Protein AF-A0A4D4K8S5-F1 (afdb_monomer)

Nearest PDB structures (foldseek):
  2q5h-assembly1_A  TM=6.826E-01  e=2.004E-03  Homo sapiens
  2q5i-assembly1_A-2  TM=6.338E-01  e=2.265E-03  Homo sapiens
  4kr3-assembly1_A-2  TM=6.962E-01  e=6.027E-03  Homo sapiens
  2pmf-assembly1_A  TM=6.744E-01  e=9.248E-03  Homo sapiens
  8b0j-assembly1_A  TM=2.816E-01  e=6.836E+00  Escherichia coli K-12

InterPro domains:
  IPR053832 Domain of unknown function DUF6924 [PF21962] (3-68)
  IPR053832 Domain of unknown function DUF6924 [PF21962] (95-225)

Radius of gyration: 17.65 Å; Cα contacts (8 Å, |Δi|>4): 467; chains: 1; bounding box: 50×39×48 Å

Sequence (235 aa):
MPPVVVLADISVVYGGDGPLLVDLAVMPGRGVRVPPARLGEILAALLSGALAFEDLVRNMDVYGMYQGDGGRPAFPTPTVPPLRSFPALPSTDVALLVRTSFDDEDGWRALLDELGGADEDSWVGADLDPDEIDPEHYPLTALVVDDRAFEGLGPGQVPVLVPPTEHTTLVALADARTFAEPGRPLTVVDLYDTPGQSAVLPCRQVGSMACNLEISNMDFHEFVAVEGTVPWWEG

pLDDT: mean 90.56, std 8.38, range [56.19, 98.5]

Foldseek 3Di:
DQQWDWDCDPCNVVVHFAIWIAGPHQQGQFIATEHNVCVVVVSVCCVVVVDPVLQQQQQADLLSYRVDDNFHFPDGFDSDDDPADAAADDADQAEAEEEQDDPDPVLVQVLCVVLVHADPQQWGPPDDDPVPADPLQGHGTHRYHPDNSNHRPGLSNNQVRHDPPHDYQKYWYQHPCLSVDPLSWIWIAGNPRRGSTTATGSNSCVNVVRVCRSVVVDDSSLRGDHPPDDRPSVD

Solvent-accessible surface area (backbone atoms only — not comparable to full-atom values): 12920 Å² total; per-residue (Å²): 130,73,58,56,48,82,42,81,48,70,47,41,74,75,70,55,54,42,41,36,35,28,32,59,66,88,40,37,46,20,36,32,24,34,52,66,94,46,44,70,61,51,51,53,29,46,77,70,63,78,36,57,72,53,58,40,55,70,42,24,17,36,76,32,23,39,73,49,86,71,44,47,40,58,59,66,54,73,73,76,77,74,100,69,85,66,75,69,50,80,72,42,66,52,35,35,40,33,39,21,45,84,88,47,66,68,50,49,54,53,51,37,53,74,43,71,32,62,52,98,86,35,28,23,42,79,83,68,55,79,92,72,60,44,87,92,44,28,68,41,50,23,46,55,40,88,44,79,74,39,53,70,66,52,50,35,55,47,42,62,26,54,43,94,86,35,70,33,59,39,39,34,34,37,38,66,55,24,67,72,40,86,64,35,32,25,41,33,20,36,53,67,90,32,17,15,40,46,28,74,31,47,46,64,50,45,11,42,51,52,54,29,51,76,71,66,75,49,62,77,42,81,62,34,45,42,57,97,58,82,51,77,92,78,110

Structure (mmCIF, N/CA/C/O backbone):
data_AF-A0A4D4K8S5-F1
#
_entry.id   AF-A0A4D4K8S5-F1
#
loop_
_atom_site.group_PDB
_atom_site.id
_atom_site.type_symbol
_atom_site.label_atom_id
_atom_site.label_alt_id
_atom_site.label_comp_id
_atom_site.label_asym_id
_atom_site.label_entity_id
_atom_site.label_seq_id
_atom_site.pdbx_PDB_ins_code
_atom_site.Cartn_x
_atom_site.Cartn_y
_atom_site.Cartn_z
_atom_site.occupancy
_atom_site.B_iso_or_equiv
_atom_site.auth_seq_id
_atom_site.auth_comp_id
_atom_site.auth_asym_id
_atom_site.auth_atom_id
_atom_site.pdbx_PDB_model_num
ATOM 1 N N . MET A 1 1 ? -12.985 -17.008 15.621 1.00 57.00 1 MET A N 1
ATOM 2 C CA . MET A 1 1 ? -11.799 -16.132 15.738 1.00 57.00 1 MET A CA 1
ATOM 3 C C . MET A 1 1 ? -12.292 -14.696 15.793 1.00 57.00 1 MET A C 1
ATOM 5 O O . MET A 1 1 ? -13.343 -14.454 15.205 1.00 57.00 1 MET A O 1
ATOM 9 N N . PRO A 1 2 ? -11.635 -13.788 16.532 1.00 69.75 2 PRO A N 1
ATOM 10 C CA . PRO A 1 2 ? -11.999 -12.375 16.485 1.00 69.75 2 PRO A CA 1
ATOM 11 C C . PRO A 1 2 ? -11.821 -11.850 15.048 1.00 69.7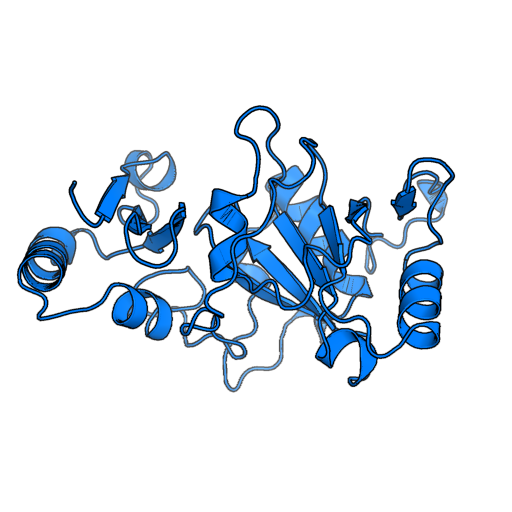5 2 PRO A C 1
ATOM 13 O O . PRO A 1 2 ? -10.859 -12.246 14.393 1.00 69.75 2 PRO A O 1
ATOM 16 N N . PRO A 1 3 ? -12.739 -11.012 14.537 1.00 87.06 3 PRO A N 1
ATOM 17 C CA . PRO A 1 3 ? -12.657 -10.492 13.168 1.00 87.06 3 PRO A CA 1
ATOM 18 C C . PRO A 1 3 ? -11.580 -9.408 13.001 1.00 87.06 3 PRO A C 1
ATOM 20 O O . PRO A 1 3 ? -11.284 -9.010 11.882 1.00 87.06 3 PRO A O 1
ATOM 23 N N . VAL A 1 4 ? -11.013 -8.927 14.110 1.00 93.88 4 VAL A N 1
ATOM 24 C CA . VAL A 1 4 ? -10.063 -7.816 14.167 1.00 93.88 4 VAL A CA 1
ATOM 25 C C . VAL A 1 4 ? -9.073 -8.042 15.310 1.00 93.88 4 VAL A C 1
ATOM 27 O O . VAL A 1 4 ? -9.444 -8.604 16.347 1.00 93.88 4 VAL A O 1
ATOM 30 N N . VAL A 1 5 ? -7.834 -7.585 15.144 1.00 94.44 5 VAL A N 1
ATOM 31 C CA . VAL A 1 5 ? -6.862 -7.429 16.237 1.00 94.44 5 VAL A CA 1
ATOM 32 C C . VAL A 1 5 ? -6.555 -5.950 16.456 1.00 94.44 5 VAL A C 1
ATOM 34 O O . VAL A 1 5 ? -6.594 -5.159 15.5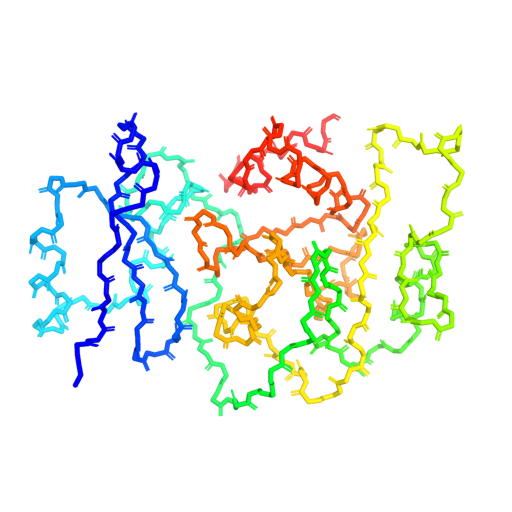19 1.00 94.44 5 VAL A O 1
ATOM 37 N N . VAL A 1 6 ? -6.287 -5.582 17.709 1.00 95.56 6 VAL A N 1
ATOM 38 C CA . VAL A 1 6 ? -5.863 -4.235 18.107 1.00 95.56 6 VAL A CA 1
ATOM 39 C C . VAL A 1 6 ? -4.376 -4.287 18.420 1.00 95.56 6 VAL A C 1
ATOM 41 O O . VAL A 1 6 ? -3.965 -5.071 19.279 1.00 95.56 6 VAL A O 1
ATOM 44 N N . LEU A 1 7 ? -3.588 -3.451 17.758 1.00 92.81 7 LEU A N 1
ATOM 45 C CA . LEU A 1 7 ? -2.157 -3.319 17.989 1.00 92.81 7 LEU A CA 1
ATOM 46 C C . LEU A 1 7 ? -1.867 -1.971 18.660 1.00 92.81 7 LEU A C 1
ATOM 48 O O . LEU A 1 7 ? -2.314 -0.917 18.208 1.00 92.81 7 LEU A O 1
ATOM 52 N N . ALA A 1 8 ? -1.133 -2.034 19.770 1.00 89.12 8 ALA A N 1
ATOM 53 C CA . ALA A 1 8 ? -0.498 -0.883 20.400 1.00 89.12 8 ALA A CA 1
ATOM 54 C C . ALA A 1 8 ? 0.987 -0.942 20.040 1.00 89.12 8 ALA A C 1
ATOM 56 O O . ALA A 1 8 ? 1.762 -1.645 20.689 1.00 89.12 8 ALA A O 1
ATOM 57 N N . ASP A 1 9 ? 1.337 -0.292 18.939 1.00 85.81 9 ASP A N 1
ATOM 58 C CA . ASP A 1 9 ? 2.678 -0.286 18.369 1.00 85.81 9 ASP A CA 1
ATOM 59 C C . ASP A 1 9 ? 3.502 0.916 18.848 1.00 85.81 9 ASP A C 1
ATOM 61 O O . ASP A 1 9 ? 3.134 1.616 19.796 1.00 85.81 9 ASP A O 1
ATOM 65 N N . ILE A 1 10 ? 4.661 1.118 18.220 1.00 79.38 10 ILE A N 1
ATOM 66 C CA . ILE A 1 10 ? 5.613 2.160 18.596 1.00 79.38 10 ILE A CA 1
ATOM 67 C C . ILE A 1 10 ? 4.978 3.556 18.565 1.00 79.38 10 ILE A C 1
ATOM 69 O O . ILE A 1 10 ? 5.177 4.323 19.508 1.00 79.38 10 ILE A O 1
ATOM 73 N N . SER A 1 11 ? 4.136 3.843 17.568 1.00 77.81 11 SER A N 1
ATOM 74 C CA . SER A 1 11 ? 3.420 5.115 17.451 1.00 77.81 11 SER A CA 1
ATOM 75 C C . SER A 1 11 ? 2.550 5.361 18.682 1.00 77.81 11 SER A C 1
ATOM 77 O O . SER A 1 11 ? 2.689 6.394 19.333 1.00 77.81 11 SER A O 1
ATOM 79 N N . VAL A 1 12 ? 1.758 4.373 19.116 1.00 82.12 12 VAL A N 1
ATOM 80 C CA . VAL A 1 12 ? 0.928 4.495 20.331 1.00 82.12 12 VAL A CA 1
ATOM 81 C C . VAL A 1 12 ? 1.779 4.696 21.591 1.00 82.12 12 VAL A C 1
ATOM 83 O O . VAL A 1 12 ? 1.428 5.491 22.466 1.00 82.12 12 VAL A O 1
ATOM 86 N N . VAL A 1 13 ? 2.896 3.973 21.713 1.00 79.31 13 VAL A N 1
ATOM 87 C CA . VAL A 1 13 ? 3.762 4.009 22.906 1.00 79.31 13 VAL A CA 1
ATOM 88 C C . VAL A 1 13 ? 4.424 5.375 23.092 1.00 79.31 13 VAL A C 1
ATOM 90 O O . VAL A 1 13 ? 4.552 5.839 24.227 1.00 79.31 13 VAL A O 1
ATOM 93 N N . TYR A 1 14 ? 4.816 6.031 22.000 1.00 76.19 14 TYR A N 1
ATOM 94 C CA . TYR A 1 14 ? 5.491 7.330 22.033 1.00 76.19 14 TYR A CA 1
ATOM 95 C C . TYR A 1 14 ? 4.544 8.529 21.869 1.00 76.19 14 TYR A C 1
ATOM 97 O O . TYR A 1 14 ? 5.004 9.659 21.721 1.00 76.19 14 TYR A O 1
ATOM 105 N N . GLY A 1 15 ? 3.230 8.308 21.988 1.00 71.69 15 GLY A N 1
ATOM 106 C CA . GLY A 1 15 ? 2.221 9.371 21.948 1.00 71.69 15 GLY A CA 1
ATOM 107 C C . GLY A 1 15 ? 1.899 9.885 20.544 1.00 71.69 15 GLY A C 1
ATOM 108 O O . GLY A 1 15 ? 1.373 10.990 20.424 1.00 71.69 15 GLY A O 1
ATOM 109 N N . GLY A 1 16 ? 2.231 9.102 19.517 1.00 72.25 16 GLY A N 1
ATOM 110 C CA . GLY A 1 16 ? 1.798 9.287 18.137 1.00 72.25 16 GLY A CA 1
ATOM 111 C C . GLY A 1 16 ? 0.358 8.817 17.921 1.00 72.25 16 GLY A C 1
ATOM 112 O O . GLY A 1 16 ? -0.496 8.948 18.804 1.00 72.25 16 GLY A O 1
ATOM 113 N N . ASP A 1 17 ? 0.088 8.283 16.733 1.00 76.62 17 ASP A N 1
ATOM 114 C CA . ASP A 1 17 ? -1.269 7.964 16.297 1.00 76.62 17 ASP A CA 1
ATOM 115 C C . ASP A 1 17 ? -1.979 6.918 17.160 1.00 76.62 17 ASP A C 1
ATOM 117 O O . ASP A 1 17 ? -1.398 6.178 17.958 1.00 76.62 17 ASP A O 1
ATOM 121 N N . GLY A 1 18 ? -3.299 6.864 16.999 1.00 87.44 18 GLY A N 1
ATOM 122 C CA . GLY A 1 18 ? -4.145 5.904 17.690 1.00 87.44 18 GLY A CA 1
ATOM 123 C C . GLY A 1 18 ? -3.817 4.434 17.386 1.00 87.44 18 GLY A C 1
ATOM 124 O O . GLY A 1 18 ? -3.056 4.123 16.467 1.00 87.44 18 GLY A O 1
ATOM 125 N N . PRO A 1 19 ? -4.390 3.494 18.161 1.00 94.81 19 PRO A N 1
ATOM 126 C CA . PRO A 1 19 ? -4.159 2.067 17.962 1.00 94.81 19 PRO A CA 1
ATOM 127 C C . PRO A 1 19 ? -4.523 1.621 16.547 1.00 94.81 19 PRO A C 1
ATOM 129 O O .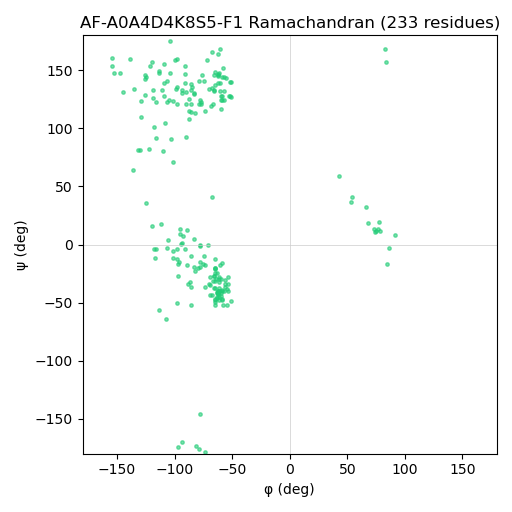 PRO A 1 19 ? -5.511 2.082 15.968 1.00 94.81 19 PRO A O 1
ATOM 132 N N . LEU A 1 20 ? -3.738 0.682 16.023 1.00 95.75 20 LEU A N 1
ATOM 133 C CA . LEU A 1 20 ? -3.950 0.086 14.712 1.00 95.75 20 LEU A CA 1
ATOM 134 C C . LEU A 1 20 ? -4.926 -1.087 14.839 1.00 95.75 20 LEU A C 1
ATOM 136 O O . LEU A 1 20 ? -4.681 -2.047 15.575 1.00 95.75 20 LEU A O 1
ATOM 140 N N . LEU A 1 21 ? -6.048 -1.014 14.130 1.00 96.50 21 LEU A N 1
ATOM 141 C CA . LEU A 1 21 ? -6.943 -2.149 13.937 1.00 96.50 21 LEU A CA 1
ATOM 142 C C . LEU A 1 21 ? -6.523 -2.899 12.682 1.00 96.50 21 LEU A C 1
ATOM 144 O O . LEU A 1 21 ? -6.376 -2.274 11.641 1.00 96.50 21 LEU A O 1
ATOM 148 N N . VAL A 1 22 ? -6.386 -4.222 12.763 1.00 95.38 22 VAL A N 1
ATOM 149 C CA . VAL A 1 22 ? -6.037 -5.072 11.615 1.00 95.38 22 VAL A CA 1
ATOM 150 C C . VAL A 1 22 ? -7.150 -6.077 11.356 1.00 95.38 22 VAL A C 1
ATOM 152 O O . VAL A 1 22 ? -7.562 -6.807 12.264 1.00 95.38 22 VAL A O 1
ATOM 155 N N . ASP A 1 23 ? -7.641 -6.102 10.119 1.00 93.75 23 ASP A N 1
ATOM 156 C CA . ASP A 1 23 ? -8.649 -7.049 9.644 1.00 93.75 23 ASP A CA 1
ATOM 157 C C . ASP A 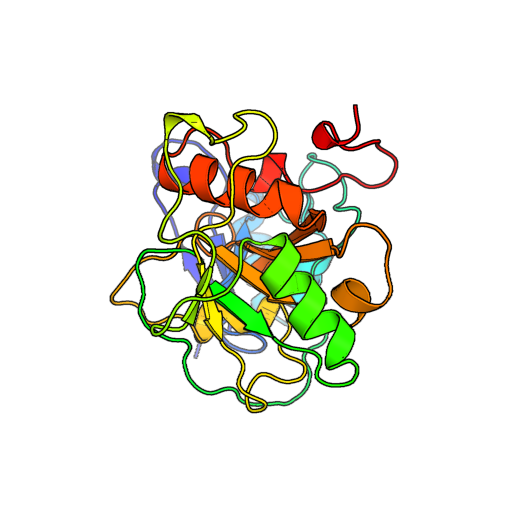1 23 ? -8.068 -8.470 9.660 1.00 93.75 23 ASP A C 1
ATOM 159 O O . ASP A 1 23 ? -6.942 -8.705 9.222 1.00 93.75 23 ASP A O 1
ATOM 163 N N . LEU A 1 24 ? -8.828 -9.426 10.196 1.00 91.06 24 LEU A N 1
ATOM 164 C CA . LEU A 1 24 ? -8.482 -10.853 10.210 1.00 91.06 24 LEU A CA 1
ATOM 165 C C . LEU A 1 24 ? -9.472 -11.702 9.404 1.00 91.06 24 LEU A C 1
ATOM 167 O O . LEU A 1 24 ? -9.307 -12.920 9.317 1.00 91.06 24 LEU A O 1
ATOM 171 N N . ALA A 1 25 ? -10.531 -11.089 8.877 1.00 87.06 25 ALA A N 1
ATOM 172 C CA . ALA A 1 25 ? -11.681 -11.788 8.329 1.00 87.06 25 ALA A CA 1
ATOM 173 C C . ALA A 1 25 ? -11.824 -11.595 6.818 1.00 87.06 25 ALA A C 1
ATOM 175 O O . ALA A 1 25 ? -11.903 -12.588 6.098 1.00 87.06 25 ALA A O 1
ATOM 176 N N . VAL A 1 26 ? -11.898 -10.348 6.339 1.00 86.19 26 VAL A N 1
ATOM 177 C CA . VAL A 1 26 ? -12.262 -10.061 4.938 1.00 86.19 26 VAL A CA 1
ATOM 178 C C . VAL A 1 26 ? -11.022 -9.826 4.084 1.00 86.19 26 VAL A C 1
ATOM 180 O O . VAL A 1 26 ? -10.868 -10.458 3.042 1.00 86.19 26 VAL A O 1
ATOM 183 N N . MET A 1 27 ? -10.127 -8.950 4.536 1.00 87.19 27 MET A N 1
ATOM 184 C CA . MET A 1 27 ? -8.829 -8.680 3.914 1.00 87.19 27 MET A CA 1
ATOM 185 C C . MET A 1 27 ? -7.738 -8.749 4.983 1.00 87.19 27 MET A C 1
ATOM 187 O O . MET A 1 27 ? -7.357 -7.713 5.529 1.00 87.19 27 MET A O 1
ATOM 191 N N . PRO A 1 28 ? -7.275 -9.966 5.331 1.00 89.31 28 PRO A N 1
ATOM 192 C CA . PRO A 1 28 ? -6.316 -10.153 6.405 1.00 89.31 28 PRO A CA 1
ATOM 193 C C . PRO A 1 28 ? -5.079 -9.262 6.263 1.00 89.31 28 PRO A C 1
ATOM 195 O O . PRO A 1 28 ? -4.563 -9.077 5.165 1.00 89.31 28 PRO A O 1
ATOM 198 N N . GLY A 1 29 ? -4.608 -8.713 7.380 1.00 90.06 29 GLY A N 1
ATOM 199 C CA . GLY A 1 29 ? -3.392 -7.899 7.429 1.00 90.06 29 GLY A CA 1
ATOM 200 C C . GLY A 1 29 ? -3.592 -6.423 7.080 1.00 90.06 29 GLY A C 1
ATOM 201 O O . GLY A 1 29 ? -2.755 -5.615 7.461 1.00 90.06 29 GLY A O 1
ATOM 202 N N . ARG A 1 30 ? -4.706 -6.040 6.441 1.00 93.00 30 ARG A N 1
ATOM 203 C CA . ARG A 1 30 ? -5.018 -4.628 6.183 1.00 93.00 30 ARG A CA 1
ATOM 204 C C . ARG A 1 30 ? -5.365 -3.888 7.477 1.00 93.00 30 ARG A C 1
ATOM 206 O O . ARG A 1 30 ? -6.180 -4.366 8.270 1.00 93.00 30 ARG A O 1
ATOM 213 N N . GLY A 1 31 ? -4.777 -2.712 7.652 1.00 94.62 31 GLY A N 1
ATOM 214 C CA . GLY A 1 31 ? -4.847 -1.884 8.844 1.00 94.62 31 GLY A CA 1
ATOM 215 C C . GLY A 1 31 ? -5.666 -0.603 8.674 1.00 94.62 31 GLY A C 1
ATOM 216 O O . GLY A 1 31 ? -5.815 -0.094 7.567 1.00 94.62 31 GLY A O 1
ATOM 217 N N . VAL A 1 32 ? -6.193 -0.088 9.789 1.00 95.94 32 VAL A N 1
ATOM 218 C CA . VAL A 1 32 ? -6.738 1.274 9.932 1.00 95.94 32 VAL A CA 1
ATOM 219 C C . VAL A 1 32 ? -6.435 1.786 11.339 1.00 95.94 32 VAL A C 1
ATOM 221 O O . VAL A 1 32 ? -6.710 1.094 12.326 1.00 95.94 32 VAL A O 1
ATOM 224 N N . ARG A 1 33 ? -5.902 3.003 11.454 1.00 96.00 33 ARG A N 1
ATOM 225 C CA . ARG A 1 33 ? -5.723 3.687 12.741 1.00 96.00 33 ARG A CA 1
ATOM 226 C C . ARG A 1 33 ? -7.071 4.189 13.244 1.00 96.00 33 ARG A C 1
ATOM 228 O O . ARG A 1 33 ? -7.899 4.663 12.467 1.00 96.00 33 ARG A O 1
ATOM 235 N N . VAL A 1 34 ? -7.322 4.098 14.549 1.00 96.12 34 VAL A N 1
ATOM 236 C CA . VAL A 1 34 ? -8.564 4.626 15.141 1.00 96.12 34 VAL A CA 1
ATOM 237 C C . VAL A 1 34 ? -8.291 5.587 16.291 1.00 96.12 34 VAL A C 1
ATOM 239 O O . VAL A 1 34 ? -7.371 5.349 17.073 1.00 96.12 34 VAL A O 1
ATOM 242 N N . PRO A 1 35 ? -9.119 6.632 16.487 1.00 94.12 35 PRO A N 1
ATOM 243 C CA . PRO A 1 35 ? -8.938 7.547 17.606 1.00 94.12 35 PRO A CA 1
ATOM 244 C C . PRO A 1 35 ? -9.013 6.793 18.946 1.00 94.12 35 PRO A C 1
ATOM 246 O O . PRO A 1 35 ? -10.021 6.117 19.194 1.00 94.12 35 PRO A O 1
ATOM 249 N N . PRO A 1 36 ? -8.029 6.932 19.860 1.00 92.12 36 PRO A N 1
ATOM 250 C CA . PRO A 1 36 ? -8.009 6.185 21.123 1.00 92.12 36 PRO A CA 1
ATOM 251 C C . PRO A 1 36 ? -9.289 6.354 21.947 1.00 92.12 36 PRO A C 1
ATOM 253 O O . PRO A 1 36 ? -9.812 5.393 22.510 1.00 92.12 36 PRO A O 1
ATOM 256 N N . ALA A 1 37 ? -9.847 7.569 21.955 1.00 93.44 37 ALA A N 1
ATOM 257 C CA . ALA A 1 37 ? -11.084 7.894 22.661 1.00 93.44 37 ALA A CA 1
ATOM 258 C C . ALA A 1 37 ? -12.325 7.164 22.110 1.00 93.44 37 ALA A C 1
ATOM 260 O O . ALA A 1 37 ? -13.316 7.024 22.824 1.00 93.44 37 ALA A O 1
ATOM 261 N N . ARG A 1 38 ? -12.278 6.693 20.856 1.00 95.31 38 ARG A N 1
ATOM 262 C CA . ARG A 1 38 ? -13.385 6.015 20.163 1.00 95.31 38 ARG A CA 1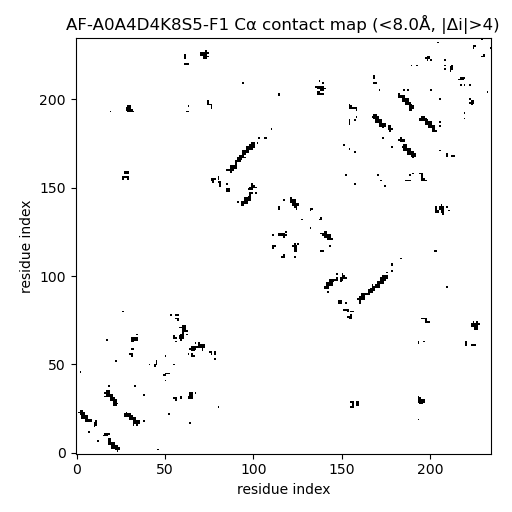
ATOM 263 C C . ARG A 1 38 ? -13.177 4.510 20.007 1.00 95.31 38 ARG A C 1
ATOM 265 O O . ARG A 1 38 ? -14.087 3.832 19.537 1.00 95.31 38 ARG A O 1
ATOM 272 N N . LEU A 1 39 ? -12.033 3.966 20.434 1.00 95.44 39 LEU A N 1
ATOM 273 C CA . LEU A 1 39 ? -11.699 2.546 20.271 1.00 95.44 39 LEU A CA 1
ATOM 274 C C . LEU A 1 39 ? -12.817 1.621 20.779 1.00 95.44 39 LEU A C 1
ATOM 276 O O . LEU A 1 39 ? -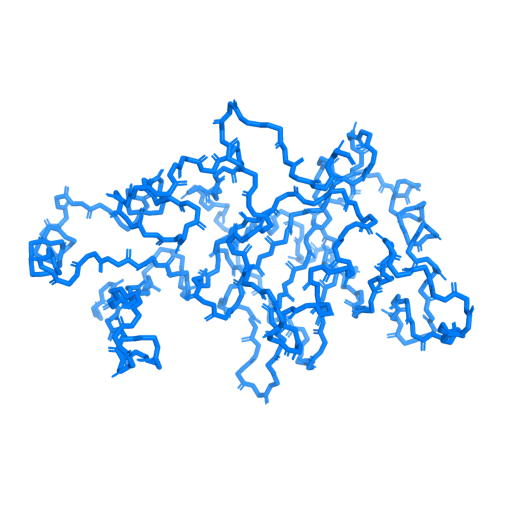13.234 0.710 20.071 1.00 95.44 39 LEU A O 1
ATOM 280 N N . GLY A 1 40 ? -13.331 1.866 21.989 1.00 96.44 40 GLY A N 1
ATOM 281 C CA . GLY A 1 40 ? -14.374 1.025 22.585 1.00 96.44 40 GLY A CA 1
ATOM 282 C C . GLY A 1 40 ? -15.691 1.029 21.799 1.00 96.44 40 GLY A C 1
ATOM 283 O O . GLY A 1 40 ? -16.296 -0.025 21.613 1.00 96.44 40 GLY A O 1
ATOM 284 N N . GLU A 1 41 ? -16.110 2.198 21.305 1.00 97.25 41 GLU A N 1
ATOM 285 C CA . GLU A 1 41 ? -17.303 2.361 20.462 1.00 97.25 41 GLU A CA 1
ATOM 286 C C . GLU A 1 41 ? -17.135 1.628 19.126 1.00 97.25 41 GLU A C 1
ATOM 288 O O . GLU A 1 41 ? -18.004 0.851 18.730 1.00 97.25 41 GLU A O 1
ATOM 293 N N . ILE A 1 42 ? -15.993 1.830 18.464 1.00 97.31 42 ILE A N 1
ATOM 294 C CA . ILE A 1 42 ? -15.685 1.231 17.161 1.00 97.31 42 ILE A CA 1
ATOM 295 C C . ILE A 1 42 ? -15.623 -0.294 17.270 1.00 97.31 42 ILE A C 1
ATOM 297 O O . ILE A 1 42 ? -16.253 -0.991 16.475 1.00 97.31 42 ILE A O 1
ATOM 301 N N . LEU A 1 43 ? -14.935 -0.834 18.281 1.00 96.88 43 LEU A N 1
ATOM 302 C CA . LEU A 1 43 ? -14.877 -2.281 18.503 1.00 96.88 43 LEU A CA 1
ATOM 303 C C . LEU A 1 43 ? -16.261 -2.870 18.785 1.00 96.88 43 LEU A C 1
ATOM 305 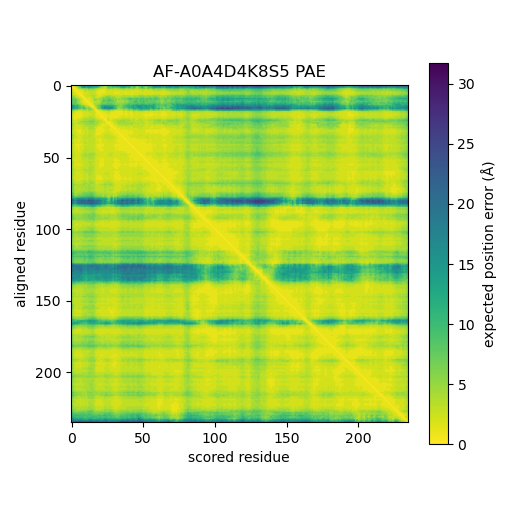O O . LEU A 1 43 ? -16.592 -3.923 18.245 1.00 96.88 43 LEU A O 1
ATOM 309 N N . ALA A 1 44 ? -17.093 -2.201 19.588 1.00 96.50 44 ALA A N 1
ATOM 310 C CA . ALA A 1 44 ? -18.458 -2.658 19.836 1.00 96.50 44 ALA A CA 1
ATOM 311 C C . ALA A 1 44 ? -19.299 -2.676 18.544 1.00 96.50 44 ALA A C 1
ATOM 313 O O . ALA A 1 44 ? -20.060 -3.622 18.314 1.00 96.50 44 ALA A O 1
ATOM 314 N N . ALA A 1 45 ? -19.139 -1.672 17.678 1.00 96.56 45 ALA A N 1
ATOM 315 C CA . ALA A 1 45 ? -19.822 -1.606 16.389 1.00 96.56 45 ALA A CA 1
ATOM 316 C C . ALA A 1 45 ? -19.348 -2.704 15.418 1.00 96.56 45 ALA A C 1
ATOM 318 O O . ALA A 1 45 ? -20.184 -3.379 14.818 1.00 96.56 45 ALA A O 1
ATOM 319 N N . LEU A 1 46 ? -18.035 -2.956 15.329 1.00 95.25 46 LEU A N 1
ATOM 320 C CA . LEU A 1 46 ? -17.469 -4.053 14.532 1.00 95.25 46 LEU A CA 1
ATOM 321 C C . LEU A 1 46 ? -17.962 -5.424 15.019 1.00 95.25 46 LEU A C 1
ATOM 323 O O . LEU A 1 46 ? -18.412 -6.251 14.229 1.00 95.25 46 LEU A O 1
ATOM 327 N N . LEU A 1 47 ? -17.913 -5.672 16.332 1.00 93.88 47 LEU A N 1
ATOM 328 C CA . LEU A 1 47 ? -18.294 -6.960 16.925 1.00 93.88 47 LEU A CA 1
ATOM 329 C C . LEU A 1 47 ? -19.801 -7.237 16.848 1.00 93.88 47 LEU A C 1
ATOM 331 O O . LEU A 1 47 ? -20.208 -8.397 16.816 1.00 93.88 47 LEU A O 1
ATOM 335 N N . SER A 1 48 ? -20.628 -6.190 16.821 1.00 94.81 48 SER A N 1
ATOM 336 C CA . SER A 1 48 ? -22.078 -6.308 16.614 1.00 94.81 48 SER A CA 1
ATOM 337 C C . SER A 1 48 ? -22.486 -6.353 15.139 1.00 94.81 48 SER A C 1
ATOM 339 O O . SER A 1 48 ? -23.647 -6.636 14.847 1.00 94.81 48 SER A O 1
ATOM 341 N N . GLY A 1 49 ? -21.555 -6.090 14.214 1.00 93.06 49 GLY A N 1
ATOM 342 C CA . GLY A 1 49 ? -21.826 -5.985 12.779 1.00 93.06 49 GLY A CA 1
ATOM 343 C C . GLY A 1 49 ? -22.533 -4.690 12.365 1.00 93.06 49 GLY A C 1
ATOM 344 O O . GLY A 1 49 ? -23.005 -4.595 11.236 1.00 93.06 49 GLY A O 1
ATOM 345 N N . ALA A 1 50 ? -22.624 -3.698 13.256 1.00 95.75 50 ALA A N 1
ATOM 346 C CA . ALA A 1 50 ? -23.152 -2.369 12.939 1.00 95.75 50 ALA A CA 1
ATOM 347 C C . ALA A 1 50 ? -22.181 -1.531 12.087 1.00 95.75 50 ALA A C 1
ATOM 349 O O . ALA A 1 50 ? -22.589 -0.538 11.490 1.00 95.75 50 ALA A O 1
ATOM 350 N N . LEU A 1 51 ? -20.910 -1.932 12.054 1.00 95.25 51 LEU A N 1
ATOM 351 C CA . LEU A 1 51 ? -19.845 -1.338 11.259 1.00 95.25 51 LEU A CA 1
ATOM 352 C C . LEU A 1 51 ? -19.047 -2.466 10.602 1.00 95.25 51 LEU A C 1
ATOM 354 O O . LEU A 1 51 ? -18.701 -3.438 11.277 1.00 95.25 51 LEU A O 1
ATOM 358 N N . ALA A 1 52 ? -18.749 -2.354 9.310 1.00 93.31 52 ALA A N 1
ATOM 359 C CA . ALA A 1 52 ? -17.812 -3.247 8.641 1.00 93.31 52 ALA A CA 1
ATOM 360 C C . ALA A 1 52 ? -16.393 -2.667 8.697 1.00 93.31 52 ALA A C 1
ATOM 362 O O . ALA A 1 52 ? -16.202 -1.454 8.726 1.00 93.31 52 ALA A O 1
ATOM 363 N N . PHE A 1 53 ? -15.368 -3.521 8.642 1.00 94.00 53 PHE A N 1
ATOM 364 C CA . PHE A 1 53 ? -13.984 -3.038 8.543 1.00 94.00 53 PHE A CA 1
ATOM 365 C C . PHE A 1 53 ? -13.758 -2.227 7.254 1.00 94.00 53 PHE A C 1
ATOM 367 O O . PHE A 1 53 ? -13.014 -1.253 7.240 1.00 94.00 53 PHE A O 1
ATOM 374 N N . GLU A 1 54 ? -14.461 -2.577 6.173 1.00 92.38 54 GLU A N 1
ATOM 375 C CA . GLU A 1 54 ? -14.487 -1.787 4.938 1.00 92.38 54 GLU A CA 1
ATOM 376 C C . GLU A 1 54 ? -14.946 -0.339 5.172 1.00 92.38 54 GLU A C 1
ATOM 378 O O . GLU A 1 54 ? -14.389 0.568 4.556 1.00 92.38 54 GLU A O 1
ATOM 383 N N . ASP A 1 55 ? -15.898 -0.096 6.076 1.00 94.62 55 ASP A N 1
ATOM 384 C CA . ASP A 1 55 ? -16.333 1.265 6.396 1.00 94.62 55 ASP A CA 1
ATOM 385 C C . ASP A 1 55 ? -15.215 2.061 7.075 1.00 94.62 55 ASP A C 1
ATOM 387 O O . ASP A 1 55 ? -15.119 3.271 6.869 1.00 94.62 55 ASP A O 1
ATOM 391 N N . LEU A 1 56 ? -14.346 1.395 7.845 1.00 95.62 56 LEU A N 1
ATOM 392 C CA . LEU A 1 56 ? -13.177 2.036 8.441 1.00 95.62 56 LEU A CA 1
ATOM 393 C C . LEU A 1 56 ? -12.201 2.504 7.362 1.00 95.62 56 LEU A C 1
ATOM 395 O O . LEU A 1 56 ? -11.856 3.680 7.317 1.00 95.62 56 LEU A O 1
ATOM 399 N N . VAL A 1 57 ? -11.833 1.600 6.453 1.00 94.56 57 VAL A N 1
ATOM 400 C CA . VAL A 1 57 ? -10.891 1.880 5.356 1.00 94.56 57 VAL A CA 1
ATOM 401 C C . VAL A 1 57 ? -11.444 2.940 4.409 1.00 94.56 57 VAL A C 1
ATOM 403 O O . VAL A 1 57 ? -10.735 3.850 4.002 1.00 94.56 57 VAL A O 1
ATOM 406 N N . ARG A 1 58 ? -12.738 2.872 4.080 1.00 93.81 58 ARG A N 1
ATOM 407 C CA . ARG A 1 58 ? -13.397 3.836 3.186 1.00 93.81 58 ARG A CA 1
ATOM 408 C C . ARG A 1 58 ? -13.370 5.265 3.729 1.00 93.81 58 ARG A C 1
ATOM 410 O O . ARG A 1 58 ? -13.425 6.209 2.948 1.00 93.81 58 ARG A O 1
ATOM 417 N N . ASN A 1 59 ? -13.364 5.419 5.050 1.00 95.38 59 ASN A N 1
ATOM 418 C CA . ASN A 1 59 ? -13.453 6.713 5.720 1.00 95.38 59 ASN A CA 1
ATOM 419 C C . ASN A 1 59 ? -12.155 7.087 6.448 1.00 95.38 59 ASN A C 1
ATOM 421 O O . ASN A 1 59 ? -12.201 7.939 7.339 1.00 95.38 59 ASN A O 1
ATOM 425 N N . MET A 1 60 ? -11.029 6.450 6.118 1.00 95.50 60 MET A N 1
ATOM 426 C CA . MET A 1 60 ? -9.734 6.880 6.631 1.00 95.50 60 MET A CA 1
ATOM 427 C C . MET A 1 60 ? -9.251 8.137 5.901 1.00 95.50 60 MET A C 1
ATOM 429 O O . MET A 1 60 ? -9.543 8.330 4.717 1.00 95.50 60 MET A O 1
ATOM 433 N N . ASP A 1 61 ? -8.561 9.008 6.624 1.00 96.19 61 ASP A N 1
ATOM 434 C CA . ASP A 1 61 ? -7.853 10.142 6.040 1.00 96.19 61 ASP A CA 1
ATOM 435 C C . ASP A 1 61 ? -6.486 9.713 5.473 1.00 96.19 61 ASP A C 1
ATOM 437 O O . ASP A 1 61 ? -6.163 8.524 5.408 1.00 96.19 61 ASP A O 1
ATOM 441 N N . VAL A 1 62 ? -5.677 10.677 5.031 1.00 95.56 62 VAL A N 1
ATOM 442 C CA . VAL A 1 62 ? -4.336 10.393 4.496 1.00 95.56 62 VAL A CA 1
ATOM 443 C C . VAL A 1 62 ? -3.358 9.817 5.520 1.00 95.56 62 VAL A C 1
ATOM 445 O O . VAL A 1 62 ? -2.421 9.144 5.109 1.00 95.56 62 VAL A O 1
ATOM 448 N N . TYR A 1 63 ? -3.596 9.988 6.822 1.00 94.12 63 TYR A N 1
ATOM 449 C CA . TYR A 1 63 ? -2.800 9.375 7.893 1.00 94.12 63 TYR A CA 1
ATOM 450 C C . TYR A 1 63 ? -3.241 7.934 8.203 1.00 94.12 63 TYR A C 1
ATOM 452 O O . TYR A 1 63 ? -2.786 7.332 9.174 1.00 94.12 63 TYR A O 1
ATOM 460 N N . GLY A 1 64 ? -4.191 7.383 7.438 1.00 94.56 64 GLY A N 1
ATOM 461 C CA . GLY A 1 64 ? -4.769 6.074 7.725 1.00 94.56 64 GLY A CA 1
ATOM 462 C C . GLY A 1 64 ? -5.711 6.084 8.934 1.00 94.56 64 GLY A C 1
ATOM 463 O O . GLY A 1 64 ? -6.093 5.018 9.428 1.00 94.56 64 GLY A O 1
ATOM 464 N N . MET A 1 65 ? -6.119 7.265 9.418 1.00 95.94 65 MET A N 1
ATOM 465 C CA . MET A 1 65 ? -6.973 7.436 10.590 1.00 95.94 65 MET A CA 1
ATOM 466 C C . MET A 1 65 ? -8.452 7.438 10.210 1.00 95.94 65 MET A C 1
ATOM 468 O O . MET A 1 65 ? -8.929 8.300 9.470 1.00 95.94 65 MET A O 1
ATOM 472 N N . TYR A 1 66 ? -9.227 6.507 10.774 1.00 96.50 66 TYR A N 1
ATOM 473 C CA . TYR A 1 66 ? -10.677 6.461 10.587 1.00 96.50 66 TYR A CA 1
ATOM 474 C C . TYR A 1 66 ? -11.343 7.748 11.079 1.00 96.50 66 TYR A C 1
ATOM 476 O O . TYR A 1 66 ? -11.356 8.040 12.280 1.00 96.50 66 TYR A O 1
ATOM 484 N N . GLN A 1 67 ? -11.969 8.469 10.143 1.00 95.19 67 GLN A N 1
ATOM 485 C CA . GLN A 1 67 ? -12.595 9.770 10.379 1.00 95.19 67 GLN A CA 1
ATOM 486 C C . GLN A 1 67 ? -11.636 10.777 11.037 1.00 95.19 67 GLN A C 1
ATOM 488 O O . GLN A 1 67 ? -12.061 11.552 11.898 1.00 95.19 67 GLN A O 1
ATOM 493 N N . GLY A 1 68 ? -10.356 10.732 10.659 1.00 93.88 68 GLY A N 1
ATOM 494 C CA . GLY A 1 68 ? -9.375 11.746 11.029 1.00 93.88 68 GLY A CA 1
ATOM 495 C C . GLY A 1 68 ? -9.561 13.063 10.264 1.00 93.88 68 GLY A C 1
ATOM 496 O O . GLY A 1 68 ? -10.511 13.235 9.491 1.00 93.88 68 GLY A O 1
ATOM 497 N N . ASP A 1 69 ? -8.685 14.026 10.534 1.00 94.38 69 ASP A N 1
ATOM 498 C CA . ASP A 1 69 ? -8.744 15.397 10.024 1.00 94.38 69 ASP A CA 1
ATOM 499 C C . ASP A 1 69 ? -7.709 15.706 8.928 1.00 94.38 69 ASP A C 1
ATOM 501 O O . ASP A 1 69 ? -7.704 16.823 8.409 1.00 94.38 69 ASP A O 1
ATOM 505 N N . GLY A 1 70 ? -6.924 14.716 8.482 1.00 93.31 70 GLY A N 1
ATOM 506 C CA . GLY A 1 70 ? -5.912 14.861 7.425 1.00 93.31 70 GLY A CA 1
ATOM 507 C C . GLY A 1 70 ? -6.444 15.064 6.004 1.00 93.31 70 GLY A C 1
ATOM 508 O O . GLY A 1 70 ? -5.674 15.208 5.059 1.00 93.31 70 GLY A O 1
ATOM 509 N N . GLY A 1 71 ? -7.764 15.091 5.825 1.00 95.50 71 GLY A N 1
ATOM 510 C CA . GLY A 1 71 ? -8.392 15.177 4.510 1.00 95.50 71 GLY A CA 1
ATOM 511 C C . GLY A 1 71 ? -8.500 13.822 3.810 1.00 95.50 71 GLY A C 1
ATOM 512 O O . GLY A 1 71 ? -7.969 12.806 4.251 1.00 95.50 71 GLY A O 1
ATOM 513 N N . ARG A 1 72 ? -9.271 13.784 2.723 1.00 95.12 72 ARG A N 1
ATOM 514 C CA . ARG A 1 72 ? -9.572 12.532 2.020 1.00 95.12 72 ARG A CA 1
ATOM 515 C C . ARG A 1 72 ? -8.469 12.196 1.023 1.00 95.12 72 ARG A C 1
ATOM 517 O O . ARG A 1 72 ? -8.103 13.082 0.252 1.00 95.12 72 ARG A O 1
ATOM 524 N N . PRO A 1 73 ? -8.003 10.939 0.957 1.00 94.94 73 PRO A N 1
ATOM 525 C CA . PRO A 1 73 ? -7.162 10.495 -0.144 1.00 94.94 73 PRO A CA 1
ATOM 526 C C . PRO A 1 73 ? -7.870 10.714 -1.488 1.00 94.94 73 PRO A C 1
ATOM 528 O O . PRO A 1 73 ? -9.026 10.322 -1.657 1.00 94.94 73 PRO A O 1
ATOM 531 N N . ALA A 1 74 ? -7.174 11.299 -2.462 1.00 94.62 74 ALA A N 1
ATOM 532 C CA . ALA A 1 74 ? -7.659 11.447 -3.835 1.00 94.62 74 ALA A CA 1
ATOM 533 C C . ALA A 1 74 ? -7.861 10.080 -4.515 1.00 94.62 74 ALA A C 1
ATOM 535 O O . ALA A 1 74 ? -8.745 9.920 -5.355 1.00 94.62 74 ALA A O 1
ATOM 536 N N . PHE A 1 75 ? -7.066 9.086 -4.106 1.00 92.12 75 PHE A N 1
ATOM 537 C CA . PHE A 1 75 ? -7.138 7.702 -4.563 1.00 92.12 75 PHE A CA 1
ATOM 538 C C . PHE A 1 75 ? -7.364 6.770 -3.364 1.00 92.12 75 PHE A C 1
ATOM 540 O O . PHE A 1 75 ? -6.407 6.212 -2.825 1.00 92.12 75 PHE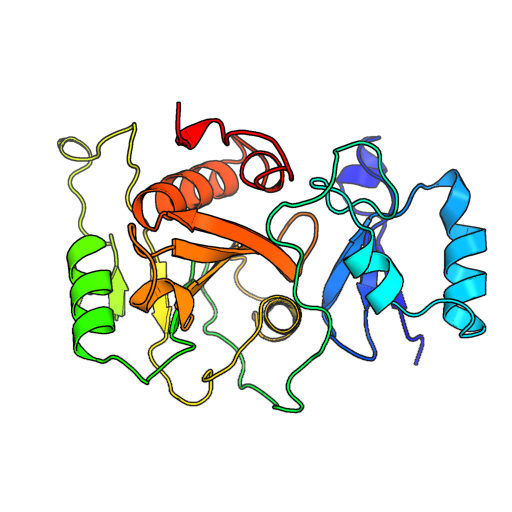 A O 1
ATOM 547 N N . PRO A 1 76 ? -8.615 6.617 -2.896 1.00 88.38 76 PRO A N 1
ATOM 548 C CA . PRO A 1 76 ? -8.906 5.777 -1.744 1.00 88.38 76 PRO A CA 1
ATOM 549 C C . PRO A 1 76 ? -8.625 4.304 -2.052 1.00 88.38 76 PRO A C 1
ATOM 551 O O . PRO A 1 76 ? -8.872 3.829 -3.164 1.00 88.38 76 PRO A O 1
ATOM 554 N N . THR A 1 77 ? -8.165 3.565 -1.042 1.00 85.94 77 THR A N 1
ATOM 555 C CA . THR A 1 77 ? -7.916 2.126 -1.152 1.00 85.94 77 THR A CA 1
ATOM 556 C C . THR A 1 77 ? -9.195 1.399 -1.583 1.00 85.94 77 THR A C 1
ATOM 558 O O . THR A 1 77 ? -10.219 1.509 -0.901 1.00 85.94 77 THR A O 1
ATOM 561 N N . PRO A 1 78 ? -9.166 0.630 -2.690 1.00 83.50 78 PRO A N 1
ATOM 562 C CA . PRO A 1 78 ? -10.291 -0.190 -3.110 1.00 83.50 78 PRO A CA 1
ATOM 563 C C . PRO A 1 78 ? -10.768 -1.102 -1.979 1.00 83.50 78 PRO A C 1
ATOM 565 O O . PRO A 1 78 ? -9.987 -1.828 -1.362 1.00 83.50 78 PRO A O 1
ATOM 568 N N . THR A 1 79 ? -12.067 -1.059 -1.697 1.00 74.38 79 THR A N 1
ATOM 569 C CA . THR A 1 79 ? -12.639 -1.750 -0.538 1.00 74.38 79 THR A CA 1
ATOM 570 C C . THR A 1 79 ? -13.331 -3.067 -0.867 1.00 74.38 79 THR A C 1
ATOM 572 O O . THR A 1 79 ? -13.604 -3.845 0.043 1.00 74.38 79 THR A O 1
ATOM 575 N N . VAL A 1 80 ? -13.573 -3.349 -2.149 1.00 68.19 80 VAL A N 1
ATOM 576 C CA . VAL A 1 80 ? -14.172 -4.608 -2.606 1.00 68.19 80 VAL A CA 1
ATOM 577 C C . VAL A 1 80 ? -13.057 -5.544 -3.075 1.00 68.19 80 VAL A C 1
ATOM 579 O O . VAL A 1 80 ? -12.338 -5.186 -4.009 1.00 68.19 80 VAL A O 1
ATOM 582 N N . PRO A 1 81 ? -12.903 -6.739 -2.483 1.00 63.59 81 PRO A N 1
ATOM 583 C CA . PRO A 1 81 ? -11.898 -7.683 -2.935 1.00 63.59 81 PRO A CA 1
ATOM 584 C C . PRO A 1 81 ? -12.377 -8.411 -4.202 1.00 63.59 81 PRO A C 1
ATOM 586 O O . PRO A 1 81 ? -13.536 -8.837 -4.270 1.00 63.59 81 PRO A O 1
ATOM 589 N N . PRO A 1 82 ? -11.498 -8.670 -5.181 1.00 60.53 82 PRO A N 1
ATOM 590 C CA . PRO A 1 82 ? -11.678 -9.832 -6.036 1.00 60.53 82 PRO A CA 1
ATOM 591 C C . PRO A 1 82 ? -11.517 -11.101 -5.175 1.00 60.53 82 PRO A C 1
ATOM 593 O O . PRO A 1 82 ? -10.572 -11.218 -4.398 1.00 60.53 82 PRO A O 1
ATOM 596 N N . LEU A 1 83 ? -12.445 -12.060 -5.302 1.00 62.59 83 LEU A N 1
ATOM 597 C CA . LEU A 1 83 ? -12.495 -13.360 -4.591 1.00 62.59 83 LEU A CA 1
ATOM 598 C C . LEU A 1 83 ? -11.357 -14.330 -5.000 1.00 62.59 83 LEU A C 1
ATOM 600 O O . LEU A 1 83 ? -11.580 -15.522 -5.209 1.00 62.59 83 LEU A O 1
ATOM 604 N N . ARG A 1 84 ? -10.132 -13.830 -5.168 1.00 78.81 84 ARG A N 1
ATOM 605 C CA . ARG A 1 84 ? -8.975 -14.587 -5.650 1.00 78.81 84 ARG A CA 1
ATOM 606 C C . ARG A 1 84 ? -7.967 -14.773 -4.519 1.00 78.81 84 ARG A C 1
ATOM 608 O O . ARG A 1 84 ? -7.653 -13.833 -3.796 1.00 78.81 84 ARG A O 1
ATOM 615 N N . SER A 1 85 ? -7.481 -16.001 -4.359 1.00 85.88 85 SER A N 1
ATOM 616 C CA . SER A 1 85 ? -6.334 -16.313 -3.506 1.00 85.88 85 SER A CA 1
ATOM 617 C C . SER A 1 85 ? -5.041 -16.107 -4.288 1.00 85.88 85 SER A C 1
ATOM 619 O O . SER A 1 85 ? -4.952 -16.564 -5.430 1.00 85.88 85 SER A O 1
ATOM 621 N N . PHE A 1 86 ? -4.042 -15.508 -3.651 1.00 93.50 86 PHE A N 1
ATOM 622 C CA . PHE A 1 86 ? -2.720 -15.273 -4.226 1.00 93.50 86 PHE A CA 1
ATOM 623 C C . PHE A 1 86 ? -1.659 -16.110 -3.495 1.00 93.50 86 PHE A C 1
ATOM 625 O O . PHE A 1 86 ? -1.843 -16.411 -2.310 1.00 93.50 86 PHE A O 1
ATOM 632 N N . PRO A 1 87 ? -0.578 -16.530 -4.177 1.00 95.56 87 PRO A N 1
ATOM 633 C CA . PRO A 1 87 ? 0.588 -17.084 -3.497 1.00 95.56 87 PRO A CA 1
ATOM 634 C C . PRO A 1 87 ? 1.293 -15.998 -2.665 1.00 95.56 87 PRO A C 1
ATOM 636 O O . PRO A 1 87 ? 1.025 -14.809 -2.828 1.00 95.56 87 PRO A O 1
ATOM 639 N N . ALA A 1 88 ? 2.190 -16.410 -1.767 1.00 95.56 88 ALA A N 1
ATOM 640 C CA . ALA A 1 88 ? 3.037 -15.468 -1.037 1.00 95.56 88 ALA A CA 1
ATOM 641 C C . ALA A 1 88 ? 3.942 -14.690 -2.007 1.00 95.56 88 ALA A C 1
ATOM 643 O O . ALA A 1 88 ? 4.395 -15.242 -3.014 1.00 95.56 88 ALA A O 1
ATOM 644 N N . LEU A 1 89 ? 4.206 -13.426 -1.682 1.00 96.06 89 LEU A N 1
ATOM 645 C CA . LEU A 1 89 ? 5.210 -12.616 -2.362 1.00 96.06 89 LEU A CA 1
ATOM 646 C C . LEU A 1 89 ? 6.623 -13.099 -1.984 1.00 96.06 89 LEU A C 1
ATOM 648 O O . LEU A 1 89 ? 6.791 -13.755 -0.948 1.00 96.06 89 LEU A O 1
ATOM 652 N N . PRO A 1 90 ? 7.647 -12.800 -2.804 1.00 94.56 90 PRO A N 1
ATOM 653 C CA . PRO A 1 90 ? 9.035 -13.048 -2.432 1.00 94.56 90 PRO A CA 1
ATOM 654 C C . PRO A 1 90 ? 9.400 -12.373 -1.102 1.00 94.56 90 PRO A C 1
ATOM 656 O O . PRO A 1 90 ? 8.944 -11.270 -0.810 1.00 94.56 90 PRO A O 1
ATOM 659 N N . SER A 1 91 ? 10.226 -13.045 -0.299 1.00 92.56 91 SER A N 1
ATOM 660 C CA . SER A 1 91 ? 10.844 -12.438 0.886 1.00 92.56 91 SER A CA 1
ATOM 661 C C . SER A 1 91 ? 12.018 -11.587 0.415 1.00 92.56 91 SER A C 1
ATOM 663 O O . SER A 1 91 ? 12.905 -12.124 -0.246 1.00 92.56 91 SER A O 1
ATOM 665 N N . THR A 1 92 ? 11.984 -10.292 0.716 1.00 91.25 92 THR A N 1
ATOM 666 C CA . THR A 1 92 ? 13.038 -9.327 0.390 1.00 91.25 92 THR A CA 1
ATOM 667 C C . THR A 1 92 ? 13.001 -8.159 1.381 1.00 91.25 92 THR A C 1
ATOM 669 O O . THR A 1 92 ? 11.947 -7.871 1.959 1.00 91.25 92 THR A O 1
ATOM 672 N N . ASP A 1 93 ? 14.136 -7.498 1.593 1.00 89.69 93 ASP A N 1
ATOM 673 C CA . ASP A 1 93 ? 14.277 -6.274 2.382 1.00 89.69 93 ASP A CA 1
ATOM 674 C C . ASP A 1 93 ? 14.130 -4.983 1.559 1.00 89.69 93 ASP A C 1
ATOM 676 O O . ASP A 1 93 ? 14.087 -3.905 2.144 1.00 89.69 93 ASP A O 1
ATOM 680 N N . VAL A 1 94 ? 13.977 -5.079 0.234 1.00 90.31 94 VAL A N 1
ATOM 681 C CA . VAL A 1 94 ? 13.735 -3.931 -0.659 1.00 90.31 94 VAL A CA 1
ATOM 682 C C . VAL A 1 94 ? 12.277 -3.836 -1.108 1.00 90.31 94 VAL A C 1
ATOM 684 O O . VAL A 1 94 ? 11.472 -4.741 -0.881 1.00 90.31 94 VAL A O 1
ATOM 687 N N . ALA A 1 95 ? 11.923 -2.777 -1.834 1.00 94.94 95 ALA A N 1
ATOM 688 C CA . ALA A 1 95 ? 10.636 -2.686 -2.517 1.00 94.94 95 ALA A CA 1
ATOM 689 C C . ALA A 1 95 ? 10.389 -3.838 -3.521 1.00 94.94 95 ALA A C 1
ATOM 691 O O . ALA A 1 95 ? 11.300 -4.376 -4.153 1.00 94.94 95 ALA A O 1
ATOM 692 N N . LEU A 1 96 ? 9.114 -4.176 -3.729 1.00 97.38 96 LEU A N 1
ATOM 693 C CA . LEU A 1 96 ? 8.664 -5.070 -4.805 1.00 97.38 96 LEU A CA 1
ATOM 694 C C . LEU A 1 96 ? 7.905 -4.279 -5.872 1.00 97.38 96 LEU A C 1
ATOM 696 O O . LEU A 1 96 ? 7.056 -3.454 -5.534 1.00 97.38 96 LEU A O 1
ATOM 700 N N . LEU A 1 97 ? 8.133 -4.592 -7.149 1.00 98.31 97 LEU A N 1
ATOM 701 C CA . LEU A 1 97 ? 7.308 -4.138 -8.272 1.00 98.31 97 LEU A CA 1
ATOM 702 C C . LEU A 1 97 ? 6.506 -5.321 -8.822 1.00 98.31 97 LEU A C 1
ATOM 704 O O . LEU A 1 97 ? 7.041 -6.171 -9.529 1.00 98.31 97 LEU A O 1
ATOM 708 N N . VAL A 1 98 ? 5.212 -5.380 -8.516 1.00 98.50 98 VAL A N 1
ATOM 709 C CA . VAL A 1 98 ? 4.336 -6.492 -8.904 1.00 98.50 98 VAL A CA 1
ATOM 710 C C . VAL A 1 98 ? 3.485 -6.104 -10.104 1.00 98.50 98 VAL A C 1
ATOM 712 O O . VAL A 1 98 ? 2.708 -5.147 -10.048 1.00 98.50 98 VAL A O 1
ATOM 715 N N . ARG A 1 99 ? 3.570 -6.882 -11.185 1.00 98.50 99 ARG A N 1
ATOM 716 C CA . ARG A 1 99 ? 2.674 -6.732 -12.335 1.00 98.50 99 ARG A CA 1
ATOM 717 C C . ARG A 1 99 ? 1.309 -7.335 -12.016 1.00 98.50 99 ARG A C 1
ATOM 719 O O . ARG A 1 99 ? 1.198 -8.527 -11.741 1.00 98.50 99 ARG A O 1
ATOM 726 N N . THR A 1 100 ? 0.255 -6.525 -12.087 1.00 97.44 100 THR A N 1
ATOM 727 C CA . THR A 1 100 ? -1.121 -6.975 -11.803 1.00 97.44 100 THR A CA 1
ATOM 728 C C . THR A 1 100 ? -2.052 -6.866 -13.008 1.00 97.44 100 THR A C 1
ATOM 730 O O . THR A 1 100 ? -3.131 -7.462 -12.989 1.00 97.44 100 THR A O 1
ATOM 733 N N . SER A 1 101 ? -1.630 -6.183 -14.078 1.00 97.06 101 SER A N 1
ATOM 734 C CA . SER A 1 101 ? -2.293 -6.185 -15.387 1.00 97.06 101 SER A CA 1
ATOM 735 C C . SER A 1 101 ? -1.381 -6.744 -16.484 1.00 97.06 101 SER A C 1
ATOM 737 O O . SER A 1 101 ? -0.212 -6.372 -16.601 1.00 97.06 101 SER A O 1
ATOM 739 N N . PHE A 1 102 ? -1.933 -7.641 -17.304 1.00 97.25 102 PHE A N 1
ATOM 740 C CA . PHE A 1 102 ? -1.221 -8.359 -18.370 1.00 97.25 102 PHE A CA 1
ATOM 741 C C . PHE A 1 102 ? -1.805 -8.080 -19.763 1.00 97.25 102 PHE A C 1
ATOM 743 O O . PHE A 1 102 ? -1.533 -8.826 -20.708 1.00 97.25 102 PHE A O 1
ATOM 750 N N . ASP A 1 103 ? -2.620 -7.030 -19.879 1.00 95.81 103 ASP A N 1
ATOM 751 C CA . ASP A 1 103 ? -3.296 -6.652 -21.124 1.00 95.81 103 ASP A CA 1
ATOM 752 C C . ASP A 1 103 ? -2.379 -5.884 -22.092 1.00 95.81 103 ASP A C 1
ATOM 754 O O . ASP A 1 103 ? -2.643 -5.857 -23.294 1.00 95.81 103 ASP A O 1
ATOM 758 N N . ASP A 1 104 ? -1.292 -5.292 -21.584 1.00 97.06 104 ASP A N 1
ATOM 759 C CA . ASP A 1 104 ? -0.315 -4.531 -22.364 1.00 97.06 104 ASP A CA 1
ATOM 760 C C . ASP A 1 104 ? 1.112 -5.011 -22.064 1.00 97.06 104 ASP A C 1
ATOM 762 O O . ASP A 1 104 ? 1.654 -4.839 -20.971 1.00 97.06 104 ASP A O 1
ATOM 766 N N . GLU A 1 105 ? 1.711 -5.678 -23.043 1.00 97.62 105 GLU A N 1
ATOM 767 C CA . GLU A 1 105 ? 3.062 -6.224 -22.942 1.00 97.62 105 GLU A CA 1
ATOM 768 C C . GLU A 1 105 ? 4.129 -5.206 -23.361 1.00 97.62 105 GLU A C 1
ATOM 770 O O . GLU A 1 105 ? 5.212 -5.167 -22.779 1.00 97.62 105 GLU A O 1
ATOM 775 N N . ASP A 1 106 ? 3.822 -4.350 -24.335 1.00 97.38 106 ASP A N 1
ATOM 776 C CA . ASP A 1 106 ? 4.747 -3.302 -24.765 1.00 97.38 106 ASP A CA 1
ATOM 777 C C . ASP A 1 106 ? 4.801 -2.183 -23.716 1.00 97.38 106 ASP A C 1
ATOM 779 O O . ASP A 1 106 ? 5.874 -1.661 -23.416 1.00 97.38 106 ASP A O 1
ATOM 783 N N . GLY A 1 107 ? 3.664 -1.877 -23.084 1.00 97.12 107 GLY A N 1
ATOM 784 C CA . GLY A 1 107 ? 3.581 -0.987 -21.931 1.00 97.12 107 GLY A CA 1
ATOM 785 C C . GLY A 1 107 ? 4.368 -1.494 -20.722 1.00 97.12 107 GLY A C 1
ATOM 786 O O . GLY A 1 107 ? 5.004 -0.686 -20.046 1.00 97.12 107 GLY A O 1
ATOM 787 N N . TRP A 1 108 ? 4.382 -2.809 -20.481 1.00 97.88 108 TRP A N 1
ATOM 788 C CA . TRP A 1 108 ? 5.197 -3.424 -19.429 1.00 97.88 108 TRP A CA 1
ATOM 789 C C . TRP A 1 108 ? 6.696 -3.274 -19.694 1.00 97.88 108 TRP A C 1
ATOM 791 O O . TRP A 1 108 ? 7.418 -2.785 -18.830 1.00 97.88 108 TRP A O 1
ATOM 801 N N . ARG A 1 109 ? 7.163 -3.601 -20.906 1.00 96.62 109 ARG A N 1
ATOM 802 C CA . ARG A 1 109 ? 8.579 -3.413 -21.273 1.00 96.62 109 ARG A CA 1
ATOM 803 C C . ARG A 1 109 ? 9.006 -1.956 -21.164 1.00 96.62 109 ARG A C 1
ATOM 805 O O . ARG A 1 109 ? 10.040 -1.669 -20.580 1.00 96.62 109 ARG A O 1
ATOM 812 N N . ALA A 1 110 ? 8.175 -1.040 -21.656 1.00 95.69 110 ALA A N 1
ATOM 813 C CA . ALA A 1 110 ? 8.466 0.384 -21.585 1.00 95.69 110 ALA A CA 1
ATOM 814 C C . ALA A 1 110 ? 8.503 0.918 -20.142 1.00 95.69 110 ALA A C 1
ATOM 816 O O . ALA A 1 110 ? 9.260 1.843 -19.870 1.00 95.69 110 ALA A O 1
ATOM 817 N N . LEU A 1 111 ? 7.709 0.354 -19.222 1.00 96.62 111 LEU A N 1
ATOM 818 C CA . LEU A 1 111 ? 7.811 0.669 -17.795 1.00 96.62 111 LEU A CA 1
ATOM 819 C C . LEU A 1 111 ? 9.160 0.212 -17.225 1.00 96.62 111 LEU A C 1
ATOM 821 O O . LEU A 1 111 ? 9.804 0.988 -16.531 1.00 96.62 111 LEU A O 1
ATOM 825 N N . LEU A 1 112 ? 9.589 -1.020 -17.516 1.00 95.50 112 LEU A N 1
ATOM 826 C CA . LEU A 1 112 ? 10.883 -1.523 -17.042 1.00 95.50 112 LEU A CA 1
ATOM 827 C C . LEU A 1 112 ? 12.042 -0.697 -17.606 1.00 95.50 112 LEU A C 1
ATOM 829 O O . LEU A 1 112 ? 12.936 -0.328 -16.852 1.00 95.50 112 LEU A O 1
ATOM 833 N N . ASP A 1 113 ? 11.994 -0.343 -18.892 1.00 91.88 113 ASP A N 1
ATOM 834 C CA . ASP A 1 113 ? 12.988 0.532 -19.526 1.00 91.88 113 ASP A CA 1
ATOM 835 C C . ASP A 1 113 ? 13.041 1.915 -18.849 1.00 91.88 113 ASP A C 1
ATOM 837 O O . ASP A 1 113 ? 14.121 2.450 -18.609 1.00 91.88 113 ASP A O 1
ATOM 841 N N . GLU A 1 114 ? 11.884 2.489 -18.499 1.00 91.38 114 GLU A N 1
ATOM 842 C CA . GLU A 1 114 ? 11.790 3.767 -17.778 1.00 91.38 114 GLU A CA 1
ATOM 843 C C . GLU A 1 114 ? 12.361 3.687 -16.351 1.00 91.38 114 GLU A C 1
ATOM 845 O O . GLU A 1 114 ? 12.864 4.683 -15.835 1.00 91.38 114 GLU A O 1
ATOM 850 N N . LEU A 1 115 ? 12.345 2.501 -15.739 1.00 91.12 115 LEU A N 1
ATOM 851 C CA . LEU A 1 115 ? 12.942 2.217 -14.430 1.00 91.12 115 LEU A CA 1
ATOM 852 C C . LEU A 1 115 ? 14.417 1.775 -14.511 1.00 91.12 115 LEU A C 1
ATOM 854 O O . LEU A 1 115 ? 14.974 1.311 -13.518 1.00 91.12 115 LEU A O 1
ATOM 858 N N . GLY A 1 116 ? 15.063 1.931 -15.672 1.00 87.75 116 GLY A N 1
ATOM 859 C CA . GLY A 1 116 ? 16.484 1.618 -15.867 1.00 87.75 116 GLY A CA 1
ATOM 860 C C . GLY A 1 116 ? 16.773 0.194 -16.353 1.00 87.75 116 GLY A C 1
ATOM 861 O O . GLY A 1 116 ? 17.936 -0.188 -16.447 1.00 87.75 116 GLY A O 1
ATOM 862 N N . GLY A 1 117 ? 15.739 -0.569 -16.712 1.00 88.62 117 GLY A N 1
ATOM 863 C CA . GLY A 1 117 ? 15.839 -1.970 -17.111 1.00 88.62 117 GLY A CA 1
ATOM 864 C C . GLY A 1 117 ? 15.870 -2.924 -15.916 1.00 88.62 117 GLY A C 1
ATOM 865 O O . GLY A 1 117 ? 16.210 -2.537 -14.800 1.00 88.62 117 GLY A O 1
ATOM 866 N N . ALA A 1 118 ? 15.485 -4.178 -16.161 1.00 89.31 118 ALA A N 1
ATOM 867 C CA . ALA A 1 118 ? 15.621 -5.259 -15.188 1.00 89.31 118 ALA A CA 1
ATOM 868 C C . ALA A 1 118 ? 16.888 -6.079 -15.479 1.00 89.31 118 ALA A C 1
ATOM 870 O O . ALA A 1 118 ? 17.152 -6.405 -16.641 1.00 89.31 118 ALA A O 1
ATOM 871 N N . ASP A 1 119 ? 17.651 -6.411 -14.441 1.00 89.50 119 ASP A N 1
ATOM 872 C CA . ASP A 1 119 ? 18.845 -7.253 -14.546 1.00 89.50 119 ASP A CA 1
ATOM 873 C C . ASP A 1 119 ? 18.517 -8.763 -14.642 1.00 89.50 119 ASP A C 1
ATOM 875 O O . ASP A 1 119 ? 17.356 -9.178 -14.734 1.00 89.50 119 ASP A O 1
ATOM 879 N N . GLU A 1 120 ? 19.554 -9.610 -14.655 1.00 87.94 120 GLU A N 1
ATOM 880 C CA . GLU A 1 120 ? 19.408 -11.074 -14.735 1.00 87.94 120 GLU A CA 1
ATOM 881 C C . GLU A 1 120 ? 18.669 -11.677 -13.526 1.00 87.94 120 GLU A C 1
ATOM 883 O O . GLU A 1 120 ? 18.042 -12.732 -13.655 1.00 87.94 120 GLU A O 1
ATOM 888 N N . ASP A 1 121 ? 18.697 -10.990 -12.384 1.00 87.75 121 ASP A N 1
ATOM 889 C CA . ASP A 1 121 ? 18.048 -11.383 -11.135 1.00 87.75 121 ASP A CA 1
ATOM 890 C C . ASP A 1 121 ? 16.654 -10.733 -10.978 1.00 87.75 121 ASP A C 1
ATOM 892 O O . ASP A 1 121 ? 16.002 -10.889 -9.945 1.00 87.75 121 ASP A O 1
ATOM 896 N N . SER A 1 122 ? 16.146 -10.084 -12.036 1.00 92.81 122 SER A N 1
ATOM 897 C CA . SER A 1 122 ? 14.853 -9.383 -12.085 1.00 92.81 122 SER A CA 1
ATOM 898 C C . SER A 1 122 ? 14.767 -8.153 -11.180 1.00 92.81 122 SER A C 1
ATOM 900 O O . SER A 1 122 ? 13.689 -7.824 -10.689 1.00 92.81 122 SER A O 1
ATOM 902 N N . TRP A 1 123 ? 15.872 -7.443 -10.980 1.00 92.44 123 TRP A N 1
ATOM 903 C CA . TRP A 1 123 ? 15.900 -6.190 -10.234 1.00 92.44 123 TRP A CA 1
ATOM 904 C C . TRP A 1 123 ? 15.890 -4.991 -11.164 1.00 92.44 123 TRP A C 1
ATOM 906 O O . TRP A 1 123 ? 16.668 -4.929 -12.114 1.00 92.44 123 TRP A O 1
ATOM 916 N N . VAL A 1 124 ? 15.042 -4.012 -10.859 1.00 92.56 124 VAL A N 1
ATOM 917 C CA . VAL A 1 124 ? 15.163 -2.660 -11.417 1.00 92.56 124 VAL A CA 1
ATOM 918 C C . VAL A 1 124 ? 16.027 -1.806 -10.497 1.00 92.56 124 VAL A C 1
ATOM 920 O O . VAL A 1 124 ? 16.014 -1.996 -9.280 1.00 92.56 124 VAL A O 1
ATOM 923 N N . GLY A 1 125 ? 16.792 -0.879 -11.075 1.00 85.81 125 GLY A N 1
ATOM 924 C CA . GLY A 1 125 ? 17.603 0.078 -10.316 1.00 85.81 125 GLY A CA 1
ATOM 925 C C . GLY A 1 125 ? 18.788 -0.514 -9.534 1.00 85.81 125 GLY A C 1
ATOM 926 O O . GLY A 1 125 ? 19.260 0.142 -8.607 1.00 85.81 125 GLY A O 1
ATOM 927 N N . ALA A 1 126 ? 19.258 -1.728 -9.859 1.00 72.19 126 ALA A N 1
ATOM 928 C CA . ALA A 1 126 ? 20.313 -2.432 -9.112 1.00 72.19 126 ALA A CA 1
ATOM 929 C C . ALA A 1 126 ? 21.756 -1.947 -9.384 1.00 72.19 126 ALA A C 1
ATOM 931 O O . ALA A 1 126 ? 22.627 -2.143 -8.541 1.00 72.19 126 ALA A O 1
ATOM 932 N N . ASP A 1 127 ? 22.006 -1.259 -10.503 1.00 69.38 127 ASP A N 1
ATOM 933 C CA . ASP A 1 127 ? 23.362 -0.923 -10.979 1.00 69.38 127 ASP A CA 1
ATOM 934 C C . ASP A 1 127 ? 23.572 0.583 -11.225 1.00 69.38 127 ASP A C 1
ATOM 936 O O . ASP A 1 127 ? 24.244 0.997 -12.172 1.00 69.38 127 ASP A O 1
ATOM 940 N N . LEU A 1 128 ? 22.962 1.436 -10.403 1.00 69.94 128 LEU A N 1
ATOM 941 C CA . LEU A 1 128 ? 23.028 2.879 -10.624 1.00 69.94 128 LEU A CA 1
ATOM 942 C C . LEU A 1 128 ? 24.314 3.481 -10.060 1.00 69.94 128 LEU A C 1
ATOM 944 O O . LEU A 1 128 ? 24.664 3.265 -8.898 1.00 69.94 128 LEU A O 1
ATOM 948 N N . ASP A 1 129 ? 25.008 4.256 -10.895 1.00 73.50 129 ASP A N 1
ATOM 949 C CA . ASP A 1 129 ? 26.149 5.058 -10.465 1.00 73.50 129 ASP A CA 1
ATOM 950 C C . ASP A 1 129 ? 25.641 6.156 -9.512 1.00 73.50 129 ASP A C 1
ATOM 952 O O . ASP A 1 129 ? 24.805 6.967 -9.922 1.00 73.50 129 ASP A O 1
ATOM 956 N N . PRO A 1 130 ? 26.119 6.218 -8.253 1.00 71.44 130 PRO A N 1
ATOM 957 C CA . PRO A 1 130 ? 25.720 7.257 -7.309 1.00 71.44 130 PRO A CA 1
ATOM 958 C C . PRO A 1 130 ? 25.913 8.685 -7.834 1.00 71.44 130 PRO A C 1
ATOM 960 O O . PRO A 1 130 ? 25.175 9.577 -7.419 1.00 71.44 130 PRO A O 1
ATOM 963 N N . ASP A 1 131 ? 26.874 8.904 -8.739 1.00 76.62 131 ASP A N 1
ATOM 964 C CA . ASP A 1 131 ? 27.135 10.210 -9.354 1.00 76.62 131 ASP A CA 1
ATOM 965 C C . ASP A 1 131 ? 26.121 10.564 -10.467 1.00 76.62 131 ASP A C 1
ATOM 967 O O . ASP A 1 131 ? 26.027 11.726 -10.869 1.00 76.62 131 ASP A O 1
ATOM 971 N N . GLU A 1 132 ? 25.344 9.589 -10.954 1.00 74.69 132 GLU A N 1
ATOM 972 C CA . GLU A 1 132 ? 24.296 9.755 -11.973 1.00 74.69 132 GLU A CA 1
ATOM 973 C C . GLU A 1 132 ? 22.876 9.800 -11.380 1.00 74.69 132 GLU A C 1
ATOM 975 O O . GLU A 1 132 ? 21.913 10.065 -12.106 1.00 74.69 132 GLU A O 1
ATOM 980 N N . ILE A 1 133 ? 22.726 9.578 -10.068 1.00 77.75 133 ILE A N 1
ATOM 981 C CA . ILE A 1 133 ? 21.430 9.650 -9.388 1.00 77.75 133 ILE A CA 1
ATOM 982 C C . ILE A 1 133 ? 20.942 11.100 -9.358 1.00 77.75 133 ILE A C 1
ATOM 984 O O . ILE A 1 133 ? 21.557 11.975 -8.745 1.00 77.75 133 ILE A O 1
ATOM 988 N N . ASP A 1 134 ? 19.783 11.341 -9.970 1.00 77.00 134 ASP A N 1
ATOM 989 C CA . ASP A 1 134 ? 19.058 12.596 -9.812 1.00 77.00 134 ASP A CA 1
ATOM 990 C C . ASP A 1 134 ? 18.401 12.636 -8.417 1.00 77.00 134 ASP A C 1
ATOM 992 O O . ASP A 1 134 ? 17.498 11.839 -8.145 1.00 77.00 134 ASP A O 1
ATOM 996 N N . PRO A 1 135 ? 18.806 13.549 -7.514 1.00 71.19 135 PRO A N 1
ATOM 997 C CA . PRO A 1 135 ? 18.194 13.659 -6.193 1.00 71.19 135 PRO A CA 1
ATOM 998 C C . PRO A 1 135 ? 16.721 14.097 -6.245 1.00 71.19 135 PRO A C 1
ATOM 1000 O O . PRO A 1 135 ? 15.997 13.863 -5.280 1.00 71.19 135 PRO A O 1
ATOM 1003 N N . GLU A 1 136 ? 16.264 14.715 -7.340 1.00 70.19 136 GLU A N 1
ATOM 1004 C CA . GLU A 1 136 ? 14.852 15.068 -7.549 1.00 70.19 136 GLU A CA 1
ATOM 1005 C C . GLU A 1 136 ? 14.028 13.885 -8.094 1.00 70.19 136 GLU A C 1
ATOM 1007 O O . GLU A 1 136 ? 12.800 13.867 -7.966 1.00 70.19 136 GLU A O 1
ATOM 1012 N N . HIS A 1 137 ? 14.693 12.876 -8.668 1.00 76.50 137 HIS A N 1
ATOM 1013 C CA . HIS A 1 137 ? 14.082 11.687 -9.267 1.00 76.50 137 HIS A CA 1
ATOM 1014 C C . HIS A 1 137 ? 14.842 10.430 -8.854 1.00 76.50 137 HIS A C 1
ATOM 1016 O O . HIS A 1 137 ? 15.441 9.739 -9.682 1.00 76.50 137 HIS A O 1
ATOM 1022 N N . TYR A 1 138 ? 14.812 10.144 -7.550 1.00 85.56 138 TYR A N 1
ATOM 1023 C CA . TYR A 1 138 ? 15.507 8.983 -7.018 1.00 85.56 138 TYR A CA 1
ATOM 1024 C C . TYR A 1 138 ? 14.962 7.698 -7.673 1.00 85.56 138 TYR A C 1
ATOM 1026 O O . TYR A 1 138 ? 13.741 7.493 -7.696 1.00 85.56 138 TYR A O 1
ATOM 1034 N N . PRO A 1 139 ? 15.838 6.845 -8.219 1.00 88.25 139 PRO A N 1
ATOM 1035 C CA . PRO A 1 139 ? 15.452 5.632 -8.925 1.00 88.25 139 PRO A CA 1
ATOM 1036 C C . PRO A 1 139 ? 14.773 4.628 -7.993 1.00 88.25 139 PRO A C 1
ATOM 1038 O O . PRO A 1 139 ? 15.089 4.539 -6.808 1.00 88.25 139 PRO A O 1
ATOM 1041 N N . LEU A 1 140 ? 13.842 3.843 -8.531 1.00 92.62 140 LEU A N 1
ATOM 1042 C CA . LEU A 1 140 ? 13.253 2.735 -7.787 1.00 92.62 140 LEU A CA 1
ATOM 1043 C C . LEU A 1 140 ? 14.182 1.521 -7.860 1.00 92.62 140 LEU A C 1
ATOM 1045 O O . LEU A 1 140 ? 14.315 0.921 -8.924 1.00 92.62 140 LEU A O 1
ATOM 1049 N N . THR A 1 141 ? 14.754 1.130 -6.724 1.00 93.06 141 THR A N 1
ATOM 1050 C CA . THR A 1 141 ? 15.356 -0.196 -6.555 1.00 93.06 141 THR A CA 1
ATOM 1051 C C . THR A 1 141 ? 14.274 -1.163 -6.093 1.00 93.06 141 THR A C 1
ATOM 1053 O O . THR A 1 141 ? 13.713 -0.989 -5.013 1.00 93.06 141 THR A O 1
ATOM 1056 N N . ALA A 1 142 ? 13.935 -2.156 -6.915 1.00 95.50 142 ALA A N 1
ATOM 1057 C CA . ALA A 1 142 ? 12.895 -3.121 -6.566 1.00 95.50 142 ALA A CA 1
ATOM 1058 C C . ALA A 1 142 ? 13.092 -4.477 -7.242 1.00 95.50 142 ALA A C 1
ATOM 1060 O O . ALA A 1 142 ? 13.512 -4.554 -8.398 1.00 95.50 142 ALA A O 1
ATOM 1061 N N . LEU A 1 143 ? 12.687 -5.541 -6.549 1.00 96.06 143 LEU A N 1
ATOM 1062 C CA . LEU A 1 143 ? 12.547 -6.864 -7.148 1.00 96.06 143 LEU A CA 1
ATOM 1063 C C . LEU A 1 143 ? 11.243 -6.928 -7.960 1.00 96.06 143 LEU A C 1
ATOM 1065 O O . LEU A 1 143 ? 10.148 -6.671 -7.447 1.00 96.06 143 LEU A O 1
ATOM 1069 N N . VAL A 1 144 ? 11.353 -7.286 -9.236 1.00 97.88 144 VAL A N 1
ATOM 1070 C CA . VAL A 1 144 ? 10.226 -7.391 -10.164 1.00 97.88 144 VAL A CA 1
ATOM 1071 C C . VAL A 1 144 ? 9.529 -8.741 -10.022 1.00 97.88 144 VAL A C 1
ATOM 1073 O O . VAL A 1 144 ? 10.144 -9.803 -10.087 1.00 97.88 144 VAL A O 1
ATOM 1076 N N . VAL A 1 145 ? 8.204 -8.702 -9.891 1.00 98.06 145 VAL A N 1
ATOM 1077 C CA . VAL A 1 145 ? 7.329 -9.876 -9.831 1.00 98.06 145 VAL A CA 1
ATOM 1078 C C . VAL A 1 145 ? 6.392 -9.865 -11.041 1.00 98.06 145 VAL A C 1
ATOM 1080 O O . VAL A 1 145 ? 5.304 -9.286 -11.007 1.00 98.06 145 VAL A O 1
ATOM 1083 N N . ASP A 1 146 ? 6.822 -10.520 -12.121 1.00 97.94 146 ASP A N 1
ATOM 1084 C CA . ASP A 1 146 ? 6.060 -10.708 -13.366 1.00 97.94 146 ASP A CA 1
ATOM 1085 C C . ASP A 1 146 ? 5.445 -12.119 -13.424 1.00 97.94 146 ASP A C 1
ATOM 1087 O O . ASP A 1 146 ? 5.889 -13.000 -14.162 1.00 97.94 146 ASP A O 1
ATOM 1091 N N . ASP A 1 147 ? 4.432 -12.366 -12.587 1.00 97.62 147 ASP A N 1
ATOM 1092 C CA . ASP A 1 147 ? 3.719 -13.649 -12.526 1.00 97.62 147 ASP A CA 1
ATOM 1093 C C . ASP A 1 147 ? 2.199 -13.435 -12.600 1.00 97.62 147 ASP A C 1
ATOM 1095 O O . ASP A 1 147 ? 1.592 -12.756 -11.769 1.00 97.62 147 ASP A O 1
ATOM 1099 N N . ARG A 1 148 ? 1.555 -14.078 -13.586 1.00 96.50 148 ARG A N 1
ATOM 1100 C CA . ARG A 1 148 ? 0.095 -14.036 -13.803 1.00 96.50 148 ARG A CA 1
ATOM 1101 C C . ARG A 1 148 ? -0.722 -14.546 -12.618 1.00 96.50 148 ARG A C 1
ATOM 1103 O O . ARG A 1 148 ? -1.928 -14.292 -12.559 1.00 96.50 148 ARG A O 1
ATOM 1110 N N . ALA A 1 149 ? -0.115 -15.255 -11.669 1.00 96.62 149 ALA A N 1
ATOM 1111 C CA . ALA A 1 149 ? -0.758 -15.588 -10.405 1.00 96.62 149 ALA A CA 1
ATOM 1112 C C . ALA A 1 149 ? -1.248 -14.335 -9.655 1.00 96.62 149 ALA A C 1
ATOM 1114 O O . ALA A 1 149 ? -2.282 -14.418 -8.992 1.00 96.62 149 ALA A O 1
ATOM 1115 N N . PHE A 1 150 ? -0.570 -13.191 -9.821 1.00 96.56 150 PHE A N 1
ATOM 1116 C CA . PHE A 1 150 ? -0.889 -11.898 -9.202 1.00 96.56 150 PHE A CA 1
ATOM 1117 C C . PHE A 1 150 ? -1.788 -10.987 -10.050 1.00 96.56 150 PHE A C 1
ATOM 1119 O O . PHE A 1 150 ? -2.060 -9.847 -9.673 1.00 96.56 150 PHE A O 1
ATOM 1126 N N . GLU A 1 151 ? -2.313 -11.477 -11.174 1.00 95.94 151 GLU A N 1
ATOM 1127 C CA . GLU A 1 151 ? -3.247 -10.714 -12.001 1.00 95.94 151 GLU A CA 1
ATOM 1128 C C . GLU A 1 151 ? -4.502 -10.306 -11.204 1.00 95.94 151 GLU A C 1
ATOM 1130 O O . GLU A 1 151 ? -5.212 -11.146 -10.631 1.00 95.94 151 GLU A O 1
ATOM 1135 N N . GLY A 1 152 ? -4.779 -9.001 -11.187 1.00 93.62 152 GLY A N 1
ATOM 1136 C CA . GLY A 1 152 ? -5.872 -8.395 -10.429 1.00 93.62 152 GLY A CA 1
ATOM 1137 C C . GLY A 1 152 ? -5.625 -8.256 -8.923 1.00 93.62 152 GLY A C 1
ATOM 1138 O O . GLY A 1 152 ? -6.586 -8.018 -8.192 1.00 93.62 152 GLY A O 1
ATOM 1139 N N . LEU A 1 153 ? -4.386 -8.419 -8.440 1.00 94.94 153 LEU A N 1
ATOM 1140 C CA . LEU A 1 153 ? -4.030 -8.154 -7.044 1.00 94.94 153 LEU A CA 1
ATOM 1141 C C . LEU A 1 153 ? -4.312 -6.686 -6.681 1.00 94.94 153 LEU A C 1
ATOM 1143 O O . LEU A 1 153 ? -3.804 -5.771 -7.327 1.00 94.94 153 LEU A O 1
ATOM 1147 N N . GLY A 1 154 ? -5.120 -6.472 -5.639 1.00 92.75 154 GLY A N 1
ATOM 1148 C CA . GLY A 1 154 ? -5.421 -5.146 -5.099 1.00 92.75 154 GLY A CA 1
ATOM 1149 C C . GLY A 1 154 ? -4.606 -4.804 -3.842 1.00 92.75 154 GLY A C 1
ATOM 1150 O O . GLY A 1 154 ? -4.171 -5.707 -3.125 1.00 92.75 154 GLY A O 1
ATOM 1151 N N . PRO A 1 155 ? -4.463 -3.508 -3.503 1.00 93.56 155 PRO A N 1
ATOM 1152 C CA . PRO A 1 155 ? -3.606 -3.050 -2.404 1.00 93.56 155 PRO A CA 1
ATOM 1153 C C . PRO A 1 155 ? -4.005 -3.617 -1.036 1.00 93.56 155 PRO A C 1
ATOM 1155 O O . PRO A 1 155 ? -3.155 -4.073 -0.280 1.00 93.56 155 PRO A O 1
ATOM 1158 N N . GLY A 1 156 ? -5.307 -3.710 -0.746 1.00 91.62 156 GLY A N 1
ATOM 1159 C CA . GLY A 1 156 ? -5.794 -4.270 0.519 1.00 91.62 156 GLY A CA 1
ATOM 1160 C C . GLY A 1 156 ? -5.491 -5.761 0.725 1.00 91.62 156 GLY A C 1
ATOM 1161 O O . GLY A 1 156 ? -5.667 -6.257 1.833 1.00 91.62 156 GLY A O 1
ATOM 1162 N N . GLN A 1 157 ? -5.060 -6.480 -0.317 1.00 93.25 157 GLN A N 1
ATOM 1163 C CA . GLN A 1 157 ? -4.700 -7.899 -0.247 1.00 93.25 157 GLN A CA 1
ATOM 1164 C C . GLN A 1 157 ? -3.196 -8.115 -0.064 1.00 93.25 157 GLN A C 1
ATOM 1166 O O . GLN A 1 157 ? -2.802 -9.217 0.292 1.00 93.25 157 GLN A O 1
ATOM 1171 N N . VAL A 1 158 ? -2.362 -7.098 -0.290 1.00 95.06 158 VAL A N 1
ATOM 1172 C CA . VAL A 1 158 ? -0.900 -7.223 -0.226 1.00 95.06 158 VAL A CA 1
ATOM 1173 C C . VAL A 1 158 ? -0.390 -7.599 1.172 1.00 95.06 158 VAL A C 1
ATOM 1175 O O . VAL A 1 158 ? 0.423 -8.520 1.237 1.00 95.06 158 VAL A O 1
ATOM 1178 N N . PRO A 1 159 ? -0.858 -6.998 2.291 1.00 94.19 159 PRO A N 1
ATOM 1179 C CA . PRO A 1 159 ? -0.236 -7.224 3.600 1.00 94.19 159 PRO A CA 1
ATOM 1180 C C . PRO A 1 159 ? -0.162 -8.691 4.041 1.00 94.19 159 PRO A C 1
ATOM 1182 O O . PRO A 1 159 ? 0.808 -9.095 4.672 1.00 94.19 159 PRO A O 1
ATOM 1185 N N . VAL A 1 160 ? -1.153 -9.521 3.694 1.00 92.81 160 VAL A N 1
ATOM 1186 C CA . VAL A 1 160 ? -1.144 -10.957 4.045 1.00 92.81 160 VAL A CA 1
ATOM 1187 C C . VAL A 1 160 ? -0.192 -11.792 3.183 1.00 92.81 160 VAL A C 1
ATOM 1189 O O . VAL A 1 160 ? 0.124 -12.924 3.545 1.00 92.81 160 VAL A O 1
ATOM 1192 N N . LEU A 1 161 ? 0.250 -11.272 2.037 1.00 94.69 161 LEU A N 1
ATOM 1193 C CA . LEU A 1 161 ? 1.114 -11.998 1.104 1.00 94.69 161 LEU A CA 1
ATOM 1194 C C . LEU A 1 161 ? 2.600 -11.799 1.403 1.00 94.69 161 LEU A C 1
ATOM 1196 O O . LEU A 1 161 ? 3.406 -12.591 0.920 1.00 94.69 161 LEU A O 1
ATOM 1200 N N . VAL A 1 162 ? 2.959 -10.773 2.176 1.00 92.81 162 VAL A N 1
ATOM 1201 C CA . VAL A 1 162 ? 4.350 -10.446 2.506 1.00 92.81 162 VAL A CA 1
ATOM 1202 C C . VAL A 1 162 ? 4.868 -11.406 3.584 1.00 92.81 162 VAL A C 1
ATOM 1204 O O . VAL A 1 162 ? 4.262 -11.513 4.657 1.00 92.81 162 VAL A O 1
ATOM 1207 N N . PRO A 1 163 ? 5.969 -12.137 3.333 1.00 90.62 163 PRO A N 1
ATOM 1208 C CA . PRO A 1 163 ? 6.573 -13.003 4.339 1.00 90.62 163 PRO A CA 1
ATOM 1209 C C . PRO A 1 163 ? 7.064 -12.209 5.562 1.00 90.62 163 PRO A C 1
ATOM 1211 O O . PRO A 1 163 ? 7.591 -11.115 5.411 1.00 90.62 163 PRO A O 1
ATOM 1214 N N . PRO A 1 164 ? 6.977 -12.759 6.786 1.00 79.69 164 PRO A N 1
ATOM 1215 C CA . PRO A 1 164 ? 7.353 -12.036 8.006 1.00 79.69 164 PRO A CA 1
ATOM 1216 C C . PRO A 1 164 ? 8.871 -11.962 8.259 1.00 79.69 164 PRO A C 1
ATOM 1218 O O . PRO A 1 164 ? 9.280 -11.456 9.301 1.00 79.69 164 PRO A O 1
ATOM 1221 N N . THR A 1 165 ? 9.697 -12.560 7.396 1.00 77.81 165 THR A N 1
ATOM 1222 C CA . THR A 1 165 ? 11.137 -12.774 7.624 1.00 77.81 165 THR A CA 1
ATOM 1223 C C . THR A 1 165 ? 12.008 -11.596 7.223 1.00 77.81 165 THR A C 1
ATOM 1225 O O . THR A 1 165 ? 13.000 -11.336 7.899 1.00 77.81 165 THR A O 1
ATOM 1228 N N . GLU A 1 166 ? 11.645 -10.912 6.144 1.00 80.81 166 GLU A N 1
ATOM 1229 C CA . GLU A 1 166 ? 12.328 -9.720 5.647 1.00 80.81 166 GLU A CA 1
ATOM 1230 C C . GLU A 1 166 ? 11.297 -8.602 5.506 1.00 80.81 166 GLU A C 1
ATOM 1232 O O . GLU A 1 166 ? 10.128 -8.856 5.206 1.00 80.81 166 GLU A O 1
ATOM 1237 N N . HIS A 1 167 ? 11.709 -7.379 5.832 1.00 77.12 167 HIS A N 1
ATOM 1238 C CA . HIS A 1 167 ? 10.801 -6.257 6.037 1.00 77.12 167 HIS A CA 1
ATOM 1239 C C . HIS A 1 167 ? 10.943 -5.248 4.907 1.00 77.12 167 HIS A C 1
ATOM 1241 O O . HIS A 1 167 ? 11.587 -4.218 5.072 1.00 77.12 167 HIS A O 1
ATOM 1247 N N . THR A 1 168 ? 10.311 -5.536 3.775 1.00 89.69 168 THR A N 1
ATOM 1248 C CA . THR A 1 168 ? 10.042 -4.492 2.790 1.00 89.69 168 THR A CA 1
ATOM 1249 C C . THR A 1 168 ? 9.069 -3.457 3.370 1.00 89.69 168 THR A C 1
ATOM 1251 O O . THR A 1 168 ? 8.105 -3.808 4.058 1.00 89.69 168 THR A O 1
ATOM 1254 N N . THR A 1 169 ? 9.329 -2.172 3.130 1.00 90.50 169 THR A N 1
ATOM 1255 C CA . THR A 1 169 ? 8.487 -1.066 3.616 1.00 90.50 169 THR A CA 1
ATOM 1256 C C . THR A 1 169 ? 7.280 -0.818 2.713 1.00 90.50 169 THR A C 1
ATOM 1258 O O . THR A 1 169 ? 6.273 -0.277 3.173 1.00 90.50 169 THR A O 1
ATOM 1261 N N . LEU A 1 170 ? 7.348 -1.240 1.443 1.00 95.75 170 LEU A N 1
ATOM 1262 C CA . LEU A 1 170 ? 6.293 -1.015 0.461 1.00 95.75 170 LEU A CA 1
ATOM 1263 C C . LEU A 1 170 ? 6.263 -2.049 -0.665 1.00 95.75 170 LEU A C 1
ATOM 1265 O O . LEU A 1 170 ? 7.255 -2.687 -1.009 1.00 95.75 170 LEU A O 1
ATOM 1269 N N . VAL A 1 171 ? 5.109 -2.134 -1.326 1.00 97.69 171 VAL A N 1
ATOM 1270 C CA . VAL A 1 171 ? 4.946 -2.847 -2.602 1.00 97.69 171 VAL A CA 1
ATOM 1271 C C . VAL A 1 171 ? 4.329 -1.903 -3.623 1.00 97.69 171 VAL A C 1
ATOM 1273 O O . VAL A 1 171 ? 3.282 -1.312 -3.366 1.00 97.69 171 VAL A O 1
ATOM 1276 N N . ALA A 1 172 ? 4.935 -1.789 -4.800 1.00 98.31 172 ALA A N 1
ATOM 1277 C CA . ALA A 1 172 ? 4.377 -1.080 -5.942 1.00 98.31 172 ALA A CA 1
ATOM 1278 C C . ALA A 1 172 ? 3.620 -2.052 -6.860 1.00 98.31 172 ALA A C 1
ATOM 1280 O O . ALA A 1 172 ? 4.136 -3.099 -7.246 1.00 98.31 172 ALA A O 1
ATOM 1281 N N . LEU A 1 173 ? 2.392 -1.701 -7.233 1.00 98.44 173 LEU A N 1
ATOM 1282 C CA . LEU A 1 173 ? 1.549 -2.463 -8.151 1.00 98.44 173 LEU A CA 1
ATOM 1283 C C . LEU A 1 173 ? 1.475 -1.746 -9.503 1.00 98.44 173 LEU A C 1
ATOM 1285 O O . LEU A 1 173 ? 1.027 -0.596 -9.576 1.00 98.44 173 LEU A O 1
ATOM 1289 N N . ALA A 1 174 ? 1.861 -2.451 -10.566 1.00 98.38 174 ALA A N 1
ATOM 1290 C CA . ALA A 1 174 ? 1.653 -2.036 -11.948 1.00 98.38 174 ALA A CA 1
ATOM 1291 C C . ALA A 1 174 ? 0.303 -2.581 -12.447 1.00 98.38 174 ALA A C 1
ATOM 1293 O O . ALA A 1 174 ? 0.198 -3.729 -12.898 1.00 98.38 174 ALA A O 1
ATOM 1294 N N . ASP A 1 175 ? -0.738 -1.759 -12.296 1.00 95.94 175 ASP A N 1
ATOM 1295 C CA . ASP A 1 175 ? -2.125 -2.088 -12.630 1.00 95.94 175 ASP A CA 1
ATOM 1296 C C . ASP A 1 175 ? -2.522 -1.565 -14.026 1.00 95.94 175 ASP A C 1
ATOM 1298 O O . ASP A 1 175 ? -1.700 -1.068 -14.796 1.00 95.94 175 ASP A O 1
ATOM 1302 N N . ALA A 1 176 ? -3.794 -1.702 -14.407 1.00 95.44 176 ALA A N 1
ATOM 1303 C CA . ALA A 1 176 ? -4.261 -1.248 -15.718 1.00 95.44 176 ALA A CA 1
ATOM 1304 C C . ALA A 1 176 ? -4.062 0.267 -15.954 1.00 95.44 176 ALA A C 1
ATOM 1306 O O . ALA A 1 176 ? -3.863 0.678 -17.097 1.00 95.44 176 ALA A O 1
ATOM 1307 N N . ARG A 1 177 ? -4.083 1.099 -14.904 1.00 95.00 177 ARG A N 1
ATOM 1308 C CA . ARG A 1 177 ? -3.835 2.547 -15.006 1.00 95.00 177 ARG A CA 1
ATOM 1309 C C . ARG A 1 177 ? -2.383 2.848 -15.323 1.00 95.00 177 ARG A C 1
ATOM 1311 O O . ARG A 1 177 ? -2.131 3.765 -16.096 1.00 95.00 177 ARG A O 1
ATOM 1318 N N . THR A 1 178 ? -1.447 2.043 -14.821 1.00 97.38 178 THR A N 1
ATOM 1319 C CA . THR A 1 178 ? -0.016 2.170 -15.138 1.00 97.38 178 THR A CA 1
ATOM 1320 C C . THR A 1 178 ? 0.239 2.168 -16.645 1.00 97.38 178 THR A C 1
ATOM 1322 O O . THR A 1 178 ? 1.120 2.874 -17.127 1.00 97.38 178 THR A O 1
ATOM 1325 N N . PHE A 1 179 ? -0.554 1.413 -17.407 1.00 96.88 179 PHE A N 1
ATOM 1326 C CA . PHE A 1 179 ? -0.405 1.315 -18.861 1.00 96.88 179 PHE A CA 1
ATOM 1327 C C . PHE A 1 179 ? -1.348 2.243 -19.642 1.00 96.88 179 PHE A C 1
ATOM 1329 O O . PHE A 1 179 ? -1.111 2.506 -20.819 1.00 96.88 179 PHE A O 1
ATOM 1336 N N . ALA A 1 180 ? -2.399 2.766 -19.005 1.00 95.62 180 ALA A N 1
ATOM 1337 C CA . ALA A 1 180 ? -3.389 3.630 -19.649 1.00 95.62 180 ALA A CA 1
ATOM 1338 C C . ALA A 1 180 ? -3.138 5.133 -19.439 1.00 95.62 180 ALA A C 1
ATOM 1340 O O . ALA A 1 180 ? -3.574 5.946 -20.258 1.00 95.62 180 ALA A O 1
ATOM 1341 N N . GLU A 1 181 ? -2.478 5.517 -18.345 1.00 94.94 181 GLU A N 1
ATOM 1342 C CA . GLU A 1 181 ? -2.346 6.910 -17.919 1.00 94.94 181 GLU A CA 1
ATOM 1343 C C . GLU A 1 181 ? -0.948 7.493 -18.208 1.00 94.94 181 GLU A C 1
ATOM 1345 O O . GLU A 1 181 ? 0.062 6.783 -18.155 1.00 94.94 181 GLU A O 1
ATOM 1350 N N . PRO A 1 182 ? -0.851 8.806 -18.504 1.00 90.94 182 PRO A N 1
ATOM 1351 C CA . PRO A 1 182 ? 0.433 9.488 -18.633 1.00 90.94 182 PRO A CA 1
ATOM 1352 C C . PRO A 1 182 ? 1.269 9.388 -17.352 1.00 90.94 182 PRO A C 1
ATOM 1354 O O . PRO A 1 182 ? 0.734 9.461 -16.251 1.00 90.94 182 PRO A O 1
ATOM 1357 N N . GLY A 1 183 ? 2.592 9.269 -17.492 1.00 89.38 183 GLY A N 1
ATOM 1358 C CA . GLY A 1 183 ? 3.505 9.163 -16.344 1.00 89.38 183 GLY A CA 1
ATOM 1359 C C . GLY A 1 183 ? 3.475 7.809 -15.627 1.00 89.38 183 GLY A C 1
ATOM 1360 O O . GLY A 1 183 ? 4.027 7.704 -14.532 1.00 89.38 183 GLY A O 1
ATOM 1361 N N . ARG A 1 184 ? 2.818 6.806 -16.233 1.00 95.56 184 ARG A N 1
ATOM 1362 C CA . ARG A 1 184 ? 2.773 5.397 -15.813 1.00 95.56 184 ARG A CA 1
ATOM 1363 C C . ARG A 1 184 ? 2.586 5.223 -14.307 1.00 95.56 184 ARG A C 1
ATOM 1365 O O . ARG A 1 184 ? 3.447 4.644 -13.644 1.00 95.56 184 ARG A O 1
ATOM 1372 N N . PRO A 1 185 ? 1.495 5.754 -13.738 1.00 96.31 185 PRO A N 1
ATOM 1373 C CA . PRO A 1 185 ? 1.359 5.793 -12.301 1.00 96.31 185 PRO A CA 1
ATOM 1374 C C . PRO A 1 185 ? 1.334 4.384 -11.703 1.00 96.31 185 PRO A C 1
ATOM 1376 O O . PRO A 1 185 ? 0.703 3.474 -12.244 1.00 96.31 185 PRO A O 1
ATOM 1379 N N . LEU A 1 186 ? 2.010 4.210 -10.575 1.00 98.00 186 LEU A N 1
ATOM 1380 C CA . LEU A 1 186 ? 2.052 2.978 -9.799 1.00 98.00 186 LEU A CA 1
ATOM 1381 C C . LEU A 1 186 ? 1.218 3.148 -8.530 1.00 98.00 186 LEU A C 1
ATOM 1383 O O . LEU A 1 186 ? 1.249 4.198 -7.882 1.00 98.00 186 LEU A O 1
ATOM 1387 N N . THR A 1 187 ? 0.491 2.096 -8.157 1.00 97.75 187 THR A N 1
ATOM 1388 C CA . THR A 1 187 ? -0.189 2.047 -6.859 1.00 97.75 187 THR A CA 1
ATOM 1389 C C . THR A 1 187 ? 0.778 1.498 -5.832 1.00 97.75 187 THR A C 1
ATOM 1391 O O . THR A 1 187 ? 1.072 0.306 -5.849 1.00 97.75 187 THR A O 1
ATOM 1394 N N . VAL A 1 188 ? 1.264 2.345 -4.936 1.00 97.81 188 VAL A N 1
ATOM 1395 C CA . VAL A 1 188 ? 2.152 1.928 -3.853 1.00 97.81 188 VAL A CA 1
ATOM 1396 C C . VAL A 1 188 ? 1.328 1.569 -2.627 1.00 97.81 188 VAL A C 1
ATOM 1398 O O . VAL A 1 188 ? 0.343 2.244 -2.327 1.00 97.81 188 VAL A O 1
ATOM 1401 N N . VAL A 1 189 ? 1.711 0.495 -1.947 1.00 97.44 189 VAL A N 1
ATOM 1402 C CA . VAL A 1 189 ? 1.027 -0.053 -0.778 1.00 97.44 189 VAL A CA 1
ATOM 1403 C C . VAL A 1 189 ? 1.937 0.044 0.427 1.00 97.44 189 VAL A C 1
ATOM 1405 O O . VAL A 1 189 ? 3.035 -0.508 0.407 1.00 97.44 189 VAL A O 1
ATOM 1408 N N . ASP A 1 190 ? 1.451 0.716 1.462 1.00 95.62 190 ASP A N 1
ATOM 1409 C CA . ASP A 1 190 ? 2.113 0.795 2.757 1.00 95.62 190 ASP A CA 1
ATOM 1410 C C . ASP A 1 190 ? 2.106 -0.581 3.434 1.00 95.62 190 ASP A C 1
ATOM 1412 O O . ASP A 1 190 ? 1.078 -1.268 3.455 1.00 95.62 190 ASP A O 1
ATOM 1416 N N . LEU A 1 191 ? 3.245 -0.986 3.988 1.00 93.75 191 LEU A N 1
ATOM 1417 C CA . LEU A 1 191 ? 3.391 -2.194 4.800 1.00 93.75 191 LEU A CA 1
ATOM 1418 C C . LEU A 1 191 ? 3.834 -1.898 6.232 1.00 93.75 191 LEU A C 1
ATOM 1420 O O . LEU A 1 191 ? 3.918 -2.826 7.040 1.00 93.75 191 LEU A O 1
ATOM 1424 N N . TYR A 1 192 ? 4.103 -0.633 6.547 1.00 87.69 192 TYR A N 1
ATOM 1425 C CA . TYR A 1 192 ? 4.730 -0.218 7.788 1.00 87.69 192 TYR A CA 1
ATOM 1426 C C . TYR A 1 192 ? 3.740 0.481 8.732 1.00 87.69 192 TYR A C 1
ATOM 1428 O O . TYR A 1 192 ? 3.423 -0.077 9.785 1.00 87.69 192 TYR A O 1
ATOM 1436 N N . ASP A 1 193 ? 3.195 1.645 8.362 1.00 87.94 193 ASP A N 1
ATOM 1437 C CA . ASP A 1 193 ? 2.417 2.482 9.294 1.00 87.94 193 ASP A CA 1
ATOM 1438 C C . ASP A 1 193 ? 0.939 2.086 9.363 1.00 87.94 193 ASP A C 1
ATOM 1440 O O . ASP A 1 193 ? 0.382 1.856 10.447 1.00 87.94 193 ASP A O 1
ATOM 1444 N N . THR A 1 194 ? 0.302 1.994 8.199 1.00 93.12 194 THR A N 1
ATOM 1445 C CA . THR A 1 194 ? -1.084 1.568 8.001 1.00 93.12 194 THR A CA 1
ATOM 1446 C C . THR A 1 194 ? -1.130 0.528 6.876 1.00 93.12 194 THR A C 1
ATOM 1448 O O . THR A 1 194 ? -1.479 0.842 5.735 1.00 93.12 194 THR A O 1
ATOM 1451 N N . PRO A 1 195 ? -0.814 -0.749 7.176 1.00 93.62 195 PRO A N 1
ATOM 1452 C CA . PRO A 1 195 ? -0.678 -1.787 6.161 1.00 93.62 195 PRO A CA 1
ATOM 1453 C C . PRO A 1 195 ? -1.881 -1.889 5.214 1.00 93.62 195 PRO A C 1
ATOM 1455 O O . PRO A 1 195 ? -3.025 -2.035 5.645 1.00 93.62 195 PRO A O 1
ATOM 1458 N N . GLY A 1 196 ? -1.644 -1.852 3.907 1.00 93.81 196 GLY A N 1
ATOM 1459 C CA . GLY A 1 196 ? -2.691 -1.903 2.885 1.00 93.81 196 GLY A CA 1
ATOM 1460 C C . GLY A 1 196 ? -3.301 -0.545 2.522 1.00 93.81 196 GLY A C 1
ATOM 1461 O O . GLY A 1 196 ? -4.135 -0.504 1.611 1.00 93.81 196 GLY A O 1
ATOM 1462 N N . GLN A 1 197 ? -2.896 0.550 3.178 1.00 95.19 197 GLN A N 1
ATOM 1463 C CA . GLN A 1 197 ? -3.123 1.902 2.670 1.00 95.19 197 GLN A CA 1
ATOM 1464 C C . GLN A 1 197 ? -2.383 2.080 1.340 1.00 95.19 197 GLN A C 1
ATOM 1466 O O . GLN A 1 197 ? -1.329 1.489 1.116 1.00 95.19 197 GLN A O 1
ATOM 1471 N N . SER A 1 198 ? -2.957 2.872 0.433 1.00 95.31 198 SER A N 1
ATOM 1472 C CA . SER A 1 198 ? -2.409 3.064 -0.909 1.00 95.31 198 SER A CA 1
ATOM 1473 C C . SER A 1 198 ? -2.158 4.525 -1.259 1.00 95.31 198 SER A C 1
ATOM 1475 O O . SER A 1 198 ? -2.976 5.387 -0.937 1.00 95.31 198 SER A O 1
ATOM 1477 N N . ALA A 1 199 ? -1.091 4.766 -2.015 1.00 95.94 199 ALA A N 1
ATOM 1478 C CA . ALA A 1 199 ? -0.792 6.015 -2.710 1.00 95.94 199 ALA A CA 1
ATOM 1479 C C . ALA A 1 199 ? -0.663 5.744 -4.218 1.00 95.94 199 ALA A C 1
ATOM 1481 O O . ALA A 1 199 ? -0.344 4.629 -4.626 1.00 95.94 199 ALA A O 1
ATOM 1482 N N . VAL A 1 200 ? -0.927 6.746 -5.059 1.00 96.12 200 VAL A N 1
ATOM 1483 C CA . VAL A 1 200 ? -0.780 6.632 -6.521 1.00 96.12 200 VAL A CA 1
ATOM 1484 C C . VAL A 1 200 ? 0.273 7.634 -6.980 1.00 96.12 200 VAL A C 1
ATOM 1486 O O . VAL A 1 200 ? 0.016 8.835 -7.030 1.00 96.12 200 VAL A O 1
ATOM 1489 N N . LEU A 1 201 ? 1.470 7.095 -7.212 1.00 95.19 201 LEU A N 1
ATOM 1490 C CA . LEU A 1 201 ? 2.714 7.720 -7.669 1.00 95.19 201 LEU A CA 1
ATOM 1491 C C . LEU A 1 201 ? 2.855 7.842 -9.187 1.00 95.19 201 LEU A C 1
ATOM 1493 O O . LEU A 1 201 ? 2.733 6.779 -9.783 1.00 95.19 201 LEU A O 1
ATOM 1497 N N . PRO A 1 202 ? 3.243 8.954 -9.857 1.00 94.25 202 PRO A N 1
ATOM 1498 C CA . PRO A 1 202 ? 3.986 8.808 -11.114 1.00 94.25 202 PRO A CA 1
ATOM 1499 C C . PRO A 1 202 ? 5.178 7.861 -10.897 1.00 94.25 202 PRO A C 1
ATOM 1501 O O . PRO A 1 202 ? 5.830 7.961 -9.856 1.00 94.25 202 PRO A O 1
ATOM 1504 N N . CYS A 1 203 ? 5.490 6.964 -11.841 1.00 94.06 203 CYS A N 1
ATOM 1505 C CA . CYS A 1 203 ? 6.516 5.926 -11.622 1.00 94.06 203 CYS A CA 1
ATOM 1506 C C . CYS A 1 203 ? 7.864 6.508 -11.162 1.00 94.06 203 CYS A C 1
ATOM 1508 O O . CYS A 1 203 ? 8.469 5.994 -10.224 1.00 94.06 203 CYS A O 1
ATOM 1510 N N . ARG A 1 204 ? 8.268 7.650 -11.734 1.00 90.31 204 ARG A N 1
ATOM 1511 C CA . ARG A 1 204 ? 9.496 8.387 -11.388 1.00 90.31 204 ARG A CA 1
ATOM 1512 C C . ARG A 1 204 ? 9.585 8.874 -9.934 1.00 90.31 204 ARG A C 1
ATOM 1514 O O . ARG A 1 204 ? 10.662 9.246 -9.498 1.00 90.31 204 ARG A O 1
ATOM 1521 N N . GLN A 1 205 ? 8.468 8.933 -9.205 1.00 93.38 205 GLN A N 1
ATOM 1522 C CA . GLN A 1 205 ? 8.425 9.379 -7.804 1.00 93.38 205 GLN A CA 1
ATOM 1523 C C . GLN A 1 205 ? 8.431 8.214 -6.804 1.00 93.38 205 GLN A C 1
ATOM 1525 O O . GLN A 1 205 ? 8.649 8.425 -5.612 1.00 93.38 205 GLN A O 1
ATOM 1530 N N . VAL A 1 206 ? 8.223 6.976 -7.262 1.00 95.06 206 VAL A N 1
ATOM 1531 C CA . VAL A 1 206 ? 8.138 5.811 -6.365 1.00 95.06 206 VAL A CA 1
ATOM 1532 C C . VAL A 1 206 ? 9.485 5.481 -5.728 1.00 95.06 206 VAL A C 1
ATOM 1534 O O . VAL A 1 206 ? 9.518 5.114 -4.558 1.00 95.06 206 VAL A O 1
ATOM 1537 N N . GLY A 1 207 ? 10.596 5.668 -6.446 1.00 93.62 207 GLY A N 1
ATOM 1538 C CA . GLY A 1 207 ? 11.930 5.483 -5.869 1.00 93.62 207 GLY A CA 1
ATOM 1539 C C . GLY A 1 207 ? 12.246 6.487 -4.759 1.00 93.62 207 GLY A C 1
ATOM 1540 O O . GLY A 1 207 ? 12.798 6.109 -3.728 1.00 93.62 207 GLY A O 1
ATOM 1541 N N . SER A 1 208 ? 11.798 7.740 -4.904 1.00 92.50 208 SER A N 1
ATOM 1542 C CA . SER A 1 208 ? 11.898 8.751 -3.842 1.00 92.50 208 SER A CA 1
ATOM 1543 C C . SER A 1 208 ? 11.114 8.339 -2.596 1.00 92.50 208 SER A C 1
ATOM 1545 O O . SER A 1 208 ? 11.655 8.397 -1.492 1.00 92.50 208 SER A O 1
ATOM 1547 N N . MET A 1 209 ? 9.879 7.850 -2.756 1.00 94.38 209 MET A N 1
ATOM 1548 C CA . MET A 1 209 ? 9.111 7.288 -1.640 1.00 94.38 209 MET A CA 1
ATOM 1549 C C . MET A 1 209 ? 9.856 6.122 -0.979 1.00 94.38 209 MET A C 1
ATOM 1551 O O . MET A 1 209 ? 10.041 6.149 0.234 1.00 94.38 209 MET A O 1
ATOM 1555 N N . ALA A 1 210 ? 10.293 5.123 -1.756 1.00 93.94 210 ALA A N 1
ATOM 1556 C CA . ALA A 1 210 ? 10.977 3.940 -1.231 1.00 93.94 210 ALA A CA 1
ATOM 1557 C C . ALA A 1 210 ? 12.198 4.320 -0.387 1.00 93.94 210 ALA A C 1
ATOM 1559 O O . ALA A 1 210 ? 12.273 3.961 0.786 1.00 93.94 210 ALA A O 1
ATOM 1560 N N . CYS A 1 211 ? 13.080 5.148 -0.949 1.00 91.25 211 CYS A N 1
ATOM 1561 C CA . CYS A 1 211 ? 14.280 5.627 -0.275 1.00 91.25 211 CYS A CA 1
ATOM 1562 C C . CYS A 1 211 ? 13.949 6.390 1.016 1.00 91.25 211 CYS A C 1
ATOM 1564 O O . CYS A 1 211 ? 14.526 6.106 2.065 1.00 91.25 211 CYS A O 1
ATOM 1566 N N . ASN A 1 212 ? 12.985 7.320 0.977 1.00 93.00 212 ASN A N 1
ATOM 1567 C CA . ASN A 1 212 ? 12.602 8.097 2.157 1.00 93.00 212 ASN A CA 1
ATOM 1568 C C . ASN A 1 212 ? 12.036 7.227 3.288 1.00 93.00 212 ASN A C 1
ATOM 1570 O O . ASN A 1 212 ? 12.364 7.481 4.448 1.00 93.00 212 ASN A O 1
ATOM 1574 N N . LEU A 1 213 ? 11.224 6.217 2.961 1.00 92.88 213 LEU A N 1
ATOM 1575 C CA . LEU A 1 213 ? 10.656 5.295 3.947 1.00 92.88 213 LEU A CA 1
ATOM 1576 C C . LEU A 1 213 ? 11.732 4.382 4.546 1.00 92.88 213 LEU A C 1
ATOM 1578 O O . LEU A 1 213 ? 11.782 4.213 5.764 1.00 92.88 213 LEU A O 1
ATOM 1582 N N . GLU A 1 214 ? 12.634 3.848 3.719 1.00 89.00 214 GLU A N 1
ATOM 1583 C CA . GLU A 1 214 ? 13.747 2.997 4.164 1.00 89.00 214 GLU A CA 1
ATOM 1584 C C . GLU A 1 214 ? 14.668 3.703 5.167 1.00 89.00 214 GLU A C 1
ATOM 1586 O O . GLU A 1 214 ? 15.100 3.094 6.148 1.00 89.00 214 GLU A O 1
ATOM 1591 N N . ILE A 1 215 ? 14.946 4.996 4.965 1.00 89.31 215 ILE A N 1
ATOM 1592 C CA . ILE A 1 215 ? 15.788 5.786 5.880 1.00 89.31 215 ILE A CA 1
ATOM 1593 C C . ILE A 1 215 ? 14.991 6.554 6.944 1.00 89.31 215 ILE A C 1
ATOM 1595 O O . ILE A 1 215 ? 15.588 7.281 7.740 1.00 89.31 215 ILE A O 1
ATOM 1599 N N . SER A 1 216 ? 13.661 6.414 6.954 1.00 89.19 216 SER A N 1
ATOM 1600 C CA . SER A 1 216 ? 12.742 7.137 7.846 1.00 89.19 216 SER A CA 1
ATOM 1601 C C . SER A 1 216 ? 12.905 8.670 7.794 1.00 89.19 216 SER A C 1
ATOM 1603 O O . SER A 1 216 ? 12.901 9.337 8.830 1.00 89.19 216 SER A O 1
ATOM 1605 N N . ASN A 1 217 ? 13.105 9.235 6.597 1.00 91.38 217 ASN A N 1
ATOM 1606 C CA . ASN A 1 217 ? 13.201 10.688 6.392 1.00 91.38 217 ASN A CA 1
ATOM 1607 C C . ASN A 1 217 ? 11.830 11.353 6.181 1.00 91.38 217 ASN A C 1
ATOM 1609 O O . ASN A 1 217 ? 11.655 12.503 6.576 1.00 91.38 217 ASN A O 1
ATOM 1613 N N . MET A 1 218 ? 10.883 10.635 5.572 1.00 92.50 218 MET A N 1
ATOM 1614 C CA . MET A 1 218 ? 9.486 11.044 5.388 1.00 92.50 218 MET A CA 1
ATOM 1615 C C . MET A 1 218 ? 8.566 9.851 5.646 1.00 92.50 218 MET A C 1
ATOM 1617 O O . MET A 1 218 ? 9.006 8.706 5.539 1.00 92.50 218 MET A O 1
ATOM 1621 N N . ASP A 1 219 ? 7.298 10.130 5.932 1.00 92.25 219 ASP A N 1
ATOM 1622 C CA . ASP A 1 219 ? 6.269 9.124 6.202 1.00 92.25 219 ASP A CA 1
ATOM 1623 C C . ASP A 1 219 ? 5.410 8.835 4.959 1.00 92.25 219 ASP A C 1
ATOM 1625 O O . ASP A 1 219 ? 5.287 9.653 4.043 1.00 92.25 219 ASP A O 1
ATOM 1629 N N . PHE A 1 220 ? 4.729 7.682 4.937 1.00 94.88 220 PHE A N 1
ATOM 1630 C CA . PHE A 1 220 ? 3.922 7.264 3.780 1.00 94.88 220 PHE A CA 1
ATOM 1631 C C . PHE A 1 220 ? 2.815 8.273 3.440 1.00 94.88 220 PHE A C 1
ATOM 1633 O O . PHE A 1 220 ? 2.560 8.564 2.269 1.00 94.88 220 PHE A O 1
ATOM 1640 N N . HIS A 1 221 ? 2.164 8.835 4.464 1.00 93.75 221 HIS A N 1
ATOM 1641 C CA . HIS A 1 221 ? 1.049 9.769 4.302 1.00 93.75 221 HIS A CA 1
ATOM 1642 C C . HIS A 1 221 ? 1.439 11.044 3.543 1.00 93.75 221 HIS A C 1
ATOM 1644 O O . HIS A 1 221 ? 0.592 11.638 2.876 1.00 93.75 221 HIS A O 1
ATOM 1650 N N . GLU A 1 222 ? 2.708 11.460 3.607 1.00 93.94 222 GLU A N 1
ATOM 1651 C CA . GLU A 1 222 ? 3.186 12.665 2.924 1.00 93.94 222 GLU A CA 1
ATOM 1652 C C . GLU A 1 222 ? 3.100 12.510 1.406 1.00 93.94 222 GLU A C 1
ATOM 1654 O O . GLU A 1 222 ? 2.939 13.487 0.683 1.00 93.94 222 GLU A O 1
ATOM 1659 N N . PHE A 1 223 ? 3.124 11.277 0.917 1.00 94.81 223 PHE A N 1
ATOM 1660 C CA . PHE A 1 223 ? 3.006 10.928 -0.489 1.00 94.81 223 PHE A CA 1
ATOM 1661 C C . PHE A 1 223 ? 1.569 10.594 -0.926 1.00 94.81 223 PHE A C 1
ATOM 1663 O O . PHE A 1 223 ? 1.320 10.253 -2.086 1.00 94.81 223 PHE A O 1
ATOM 1670 N N . VAL A 1 224 ? 0.593 10.665 -0.021 1.00 95.69 224 VAL A N 1
ATOM 1671 C CA . VAL A 1 224 ? -0.812 10.417 -0.352 1.00 95.69 224 VAL A CA 1
ATOM 1672 C C . VAL A 1 224 ? -1.434 11.713 -0.861 1.00 95.69 224 VAL A C 1
ATOM 1674 O O . VAL A 1 224 ? -1.600 12.683 -0.126 1.00 95.69 224 VAL A O 1
ATOM 1677 N N . ALA A 1 225 ? -1.822 11.732 -2.138 1.00 94.62 225 ALA A N 1
ATOM 1678 C CA . ALA A 1 225 ? -2.515 12.878 -2.720 1.00 94.62 225 ALA A CA 1
ATOM 1679 C C . ALA A 1 225 ? -3.846 13.134 -1.991 1.00 94.62 225 ALA A C 1
ATOM 1681 O O . ALA A 1 225 ? -4.641 12.209 -1.811 1.00 94.62 225 ALA A O 1
ATOM 1682 N N . VAL A 1 226 ? -4.116 14.388 -1.617 1.00 95.81 226 VAL A N 1
ATOM 1683 C CA . VAL A 1 226 ? -5.367 14.795 -0.955 1.00 95.81 226 VAL A CA 1
ATOM 1684 C C . VAL A 1 226 ? -6.374 15.275 -2.004 1.00 95.81 226 VAL A C 1
ATOM 1686 O O . VAL A 1 226 ? -6.047 16.081 -2.879 1.00 95.81 226 VAL A O 1
ATOM 1689 N N . GLU A 1 227 ? -7.619 14.804 -1.911 1.00 93.88 227 GLU A N 1
ATOM 1690 C CA . GLU A 1 227 ? -8.729 15.200 -2.781 1.00 93.88 227 GLU A CA 1
ATOM 1691 C C . GLU A 1 227 ? -8.866 16.733 -2.848 1.00 93.88 227 GLU A C 1
ATOM 1693 O O . GLU A 1 227 ? -8.977 17.416 -1.830 1.00 93.88 227 GLU A O 1
ATOM 1698 N N . GLY A 1 228 ? -8.880 17.283 -4.066 1.00 92.69 228 GLY A N 1
ATOM 1699 C CA . GLY A 1 228 ? -9.035 18.724 -4.292 1.00 92.69 228 GLY A CA 1
ATOM 1700 C C . GLY A 1 228 ? -7.772 19.560 -4.055 1.00 92.69 228 GLY A C 1
ATOM 1701 O O . GLY A 1 228 ? -7.867 20.788 -4.034 1.00 92.69 228 GLY A O 1
ATOM 1702 N N . THR A 1 229 ? -6.605 18.929 -3.905 1.00 91.81 229 THR A N 1
ATOM 1703 C CA . THR A 1 229 ? -5.305 19.607 -3.785 1.00 91.81 229 THR A CA 1
ATOM 1704 C C . THR A 1 229 ? -4.360 19.193 -4.912 1.00 91.81 229 THR A C 1
ATOM 1706 O O . THR A 1 229 ? -4.540 18.139 -5.519 1.00 91.81 229 THR A O 1
ATOM 1709 N N . VAL A 1 230 ? -3.372 20.041 -5.209 1.00 88.00 230 VAL A N 1
ATOM 1710 C CA . VAL A 1 230 ? -2.258 19.678 -6.093 1.00 88.00 230 VAL A CA 1
ATOM 1711 C C . VAL A 1 230 ? -1.185 19.027 -5.218 1.00 88.00 230 VAL A C 1
ATOM 1713 O O . VAL A 1 230 ? -0.791 19.652 -4.227 1.00 88.00 230 VAL A O 1
ATOM 1716 N N . PRO A 1 231 ? -0.728 17.803 -5.529 1.00 84.88 231 PRO A N 1
ATOM 1717 C CA . PRO A 1 231 ? 0.349 17.176 -4.780 1.00 84.88 231 PRO A CA 1
ATOM 1718 C C . PRO A 1 231 ? 1.651 17.975 -4.847 1.00 84.88 231 PRO A C 1
ATOM 1720 O O . PRO A 1 231 ? 1.957 18.601 -5.859 1.00 84.88 231 PRO A O 1
ATOM 1723 N N . TRP A 1 232 ? 2.454 17.934 -3.784 1.00 80.12 232 TRP A N 1
ATOM 1724 C CA . TRP A 1 232 ? 3.685 18.730 -3.710 1.00 80.12 232 TRP A CA 1
ATOM 1725 C C . TRP A 1 232 ? 4.746 18.302 -4.733 1.00 80.12 232 TRP A C 1
ATOM 1727 O O . TRP A 1 232 ? 5.529 19.137 -5.166 1.00 80.12 232 TRP A O 1
ATOM 1737 N N . TRP A 1 233 ? 4.740 17.039 -5.166 1.00 76.81 233 TRP A N 1
ATOM 1738 C CA . TRP A 1 233 ? 5.634 16.526 -6.213 1.00 76.81 233 TRP A CA 1
ATOM 1739 C C . TRP A 1 233 ? 5.201 16.908 -7.642 1.00 76.81 233 TRP A C 1
ATOM 1741 O O . TRP A 1 233 ? 5.854 16.516 -8.609 1.00 76.81 233 TRP A O 1
ATOM 1751 N N . GLU A 1 234 ? 4.090 17.637 -7.803 1.00 72.88 234 GLU A N 1
ATOM 1752 C CA . GLU A 1 234 ? 3.680 18.243 -9.080 1.00 72.88 234 GLU A CA 1
ATOM 1753 C C . GLU A 1 234 ? 4.066 19.734 -9.196 1.00 72.88 234 GLU A C 1
ATOM 1755 O O . GLU A 1 234 ? 3.800 20.345 -10.235 1.00 72.88 234 GLU A O 1
ATOM 1760 N N . GLY A 1 235 ? 4.644 20.321 -8.138 1.00 56.19 235 GLY A N 1
ATOM 1761 C CA . GLY A 1 235 ? 4.961 21.752 -8.017 1.00 56.19 235 GLY A CA 1
ATOM 1762 C C . GLY A 1 235 ? 6.343 22.175 -8.500 1.00 56.19 235 GLY A C 1
ATOM 1763 O O . GLY A 1 235 ? 7.233 21.311 -8.638 1.00 56.19 235 GLY A O 1
#

Mean predicted aligned error: 4.76 Å

Organism: NCBI:txid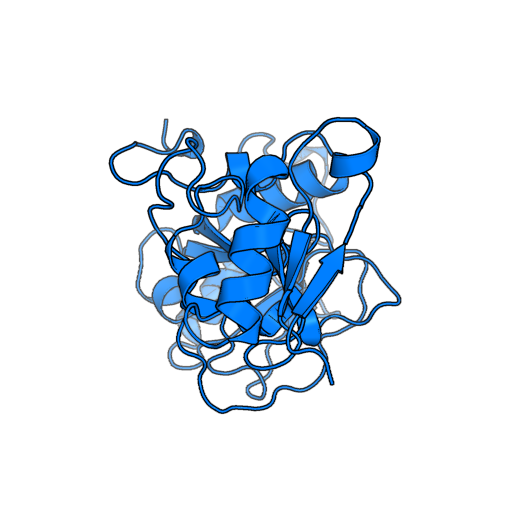68175

Secondary structure (DSSP, 8-state):
--SEEEE--HHHHTT-SPPEEEESSSSTT-EEE--GGGHHHHHHHHHHTSS-HHHHHHTB-TTSBBT-SS--BSSPPP-SPPS---PPPPP-SSEEEEE---S-HHHHHHHHHHTT-B-TTSEESTT--TTT--TTS----EEEE--GGGTT--GGGSTTTS-TTS--SEEEEE-HHHHHSTT--EEEEESSSSTT-EEEE-HHHHHHHHHHHHTTSS-GGGGSPBTTS--GGG-